Protein AF-A0A914SB77-F1 (afdb_monomer_lite)

Secondary structure (DSSP, 8-state):
--TTHHHHHHHH-GGG-----GGGGTT-EEEEEHHHHHHHHHHH--BTTBPPB-TTS-B-HHHHHHHHHHHHHHHTT-EEEEEE--SPPGGGHHHHHHHHHHHHHHHHHHHHHHHHT-HHHHHHHHHHH----HHHHHHHHHHHHHTT--EEE-SS-HHHHHHHHHHTTSSSB-S--SS----PPP-HHHHHIIIIIIT---HHHHHHHHHHHHHHHHS-PPPPGGGTS-----------TTSHHHHHHHHHHHHHHHHHHHHHHTTSSSS--

Radius of gyration: 29.36 Å; chains: 1; bounding box: 105×59×53 Å

Foldseek 3Di:
DPPCVVVVCCVPPVVVDDDDDLLVCAQFEEEAELQVQQLCQQQPDDDVNHFDAFPVRHGCSSVVSLLQVVLVSLLSNYQYAYEDFDAADPVCPVVVVVLVVVLVVLVVQLVVCVVVVVVVSNSVSVSSNDDDDPVSVVLSVQLCVLLQHHYHYDNHGQQVQQVPCCVVLLGVHGDHHDDNRGRDHHNLVSNLCSCCVVTPDDNVVSVVSVVSSVVSNPPPTPNDPCSVDPPPPPPPPPPPPVPVVPPVVVVVVVVVVVVVVVVVVVVVVPPDD

Sequence (273 aa):
MVKELSKVIANHSSQSVKTSEVKAYSSRKIAIDAPTSLYQFLIEIRQNGMCLQDKYGGTTNHLAGFFYRTIKMIEAGIKPVYVFNGTPPTLKAEESKRRDESYVEDLKQLKRAVQKGDHEAMDKHNRRLVKPTEEQIEESKVLLKLMGVPVIEARGEAIAQCAELVKAGKVFATASDEIDPKWTKPDEEGIVEFLCNKKGFNEARVKTALERLHKGRKTATQSRVDSFFQSDGHKVSTPTATKRKAENAKIVSAKKAKTAASKKATKNRTKRK

Structure (mmCIF, N/CA/C/O backbone):
data_AF-A0A914SB77-F1
#
_entry.id   AF-A0A914SB77-F1
#
loop_
_atom_site.group_PDB
_atom_site.id
_atom_site.type_symbol
_atom_site.label_atom_id
_atom_site.label_alt_id
_atom_site.label_comp_id
_atom_site.label_asym_id
_atom_site.label_entity_id
_atom_site.label_seq_id
_atom_site.pdbx_PDB_ins_code
_atom_site.Cartn_x
_atom_site.Cartn_y
_atom_site.Cartn_z
_atom_site.occupancy
_atom_site.B_iso_or_equiv
_atom_site.auth_seq_id
_atom_site.auth_comp_id
_atom_site.auth_asym_id
_atom_site.auth_atom_id
_atom_site.pdbx_PDB_model_num
ATOM 1 N N . MET A 1 1 ? -1.523 -14.693 -10.411 1.00 55.94 1 MET A N 1
ATOM 2 C CA . MET A 1 1 ? -2.991 -14.559 -10.323 1.00 55.94 1 MET A CA 1
ATOM 3 C C . MET A 1 1 ? -3.595 -15.525 -11.330 1.00 55.94 1 MET A C 1
ATOM 5 O O . MET A 1 1 ? -3.060 -15.613 -12.430 1.00 55.94 1 MET A O 1
ATOM 9 N N . VAL A 1 2 ? -4.620 -16.294 -10.958 1.00 66.44 2 VAL A N 1
ATOM 10 C CA . VAL A 1 2 ? -5.254 -17.264 -11.869 1.00 66.44 2 VAL A CA 1
ATOM 11 C C . VAL A 1 2 ? -6.000 -16.491 -12.954 1.00 66.44 2 VAL A C 1
ATOM 13 O O . VAL A 1 2 ? -6.862 -15.668 -12.643 1.00 66.44 2 VAL A O 1
ATOM 16 N N . LYS A 1 3 ? -5.633 -16.707 -14.220 1.00 67.38 3 LYS A N 1
ATOM 17 C CA . LYS A 1 3 ? -6.255 -16.001 -15.344 1.00 67.38 3 LYS A CA 1
ATOM 18 C C . LYS A 1 3 ? -7.746 -16.340 -15.403 1.00 67.38 3 LYS A C 1
ATOM 20 O O . LYS A 1 3 ? -8.129 -17.491 -15.245 1.00 67.38 3 LYS A O 1
ATOM 25 N N . GLU A 1 4 ? -8.565 -15.311 -15.612 1.00 72.50 4 GLU A N 1
ATOM 26 C CA . GLU A 1 4 ? -10.016 -15.405 -15.845 1.00 72.50 4 GLU A CA 1
ATOM 27 C C . GLU A 1 4 ? -10.877 -15.988 -14.715 1.00 72.50 4 GLU A C 1
ATOM 29 O O . GLU A 1 4 ? -12.085 -16.138 -14.892 1.00 72.50 4 GLU A O 1
ATOM 34 N N . LEU A 1 5 ? -10.314 -16.227 -13.527 1.00 75.31 5 LEU A N 1
ATOM 35 C CA . LEU A 1 5 ? -11.060 -16.784 -12.397 1.00 75.31 5 LEU A CA 1
ATOM 36 C C . LEU A 1 5 ? -12.332 -15.981 -12.075 1.00 75.31 5 LEU A C 1
ATOM 38 O O . LEU A 1 5 ? -13.384 -16.563 -11.831 1.00 75.31 5 LEU A O 1
ATOM 42 N N . SER A 1 6 ? -12.273 -14.649 -12.146 1.00 73.50 6 SER A N 1
ATOM 43 C CA . SER A 1 6 ? -13.441 -13.786 -11.925 1.00 73.50 6 SER A CA 1
ATOM 44 C C . SER A 1 6 ? -14.569 -14.039 -12.928 1.00 73.50 6 SER A C 1
ATOM 46 O O . SER A 1 6 ? -15.729 -14.049 -12.528 1.00 73.50 6 SER A O 1
ATOM 48 N N . LYS A 1 7 ? -14.248 -14.286 -14.208 1.00 75.06 7 LYS A N 1
ATOM 49 C CA . LYS A 1 7 ? -15.250 -14.629 -15.233 1.00 75.06 7 LYS A CA 1
ATOM 50 C C . LYS A 1 7 ? -15.872 -15.990 -14.933 1.00 75.06 7 LYS A C 1
ATOM 52 O O . LYS A 1 7 ? -17.085 -16.143 -15.005 1.00 75.06 7 LYS A O 1
ATOM 57 N N . VAL A 1 8 ? -15.047 -16.965 -14.547 1.00 85.06 8 VAL A N 1
ATOM 58 C CA . VAL A 1 8 ? -15.516 -18.309 -14.185 1.00 85.06 8 VAL A CA 1
ATOM 59 C C . VAL A 1 8 ? -16.466 -18.249 -12.990 1.00 85.06 8 VAL A C 1
ATOM 61 O O . VAL A 1 8 ? -17.554 -18.817 -13.068 1.00 85.06 8 VAL A O 1
ATOM 64 N N . ILE A 1 9 ? -16.101 -17.527 -11.924 1.00 79.12 9 ILE A N 1
ATOM 65 C CA . ILE A 1 9 ? -16.953 -17.343 -10.740 1.00 79.12 9 ILE A CA 1
ATOM 66 C C . ILE A 1 9 ? -18.239 -16.608 -11.115 1.00 79.12 9 ILE A C 1
ATOM 68 O O . ILE A 1 9 ? -19.308 -17.047 -10.714 1.00 79.12 9 ILE A O 1
ATOM 72 N N . ALA A 1 10 ? -18.167 -15.538 -11.908 1.00 78.44 10 ALA A N 1
ATOM 73 C CA . ALA A 1 10 ? -19.361 -14.817 -12.343 1.00 78.44 10 ALA A CA 1
ATOM 74 C C . ALA A 1 10 ? -20.330 -15.716 -13.130 1.00 78.44 10 ALA A C 1
ATOM 76 O O . ALA A 1 10 ? -21.538 -15.627 -12.934 1.00 78.44 10 ALA A O 1
ATOM 77 N N . ASN A 1 11 ? -19.805 -16.610 -13.970 1.00 88.62 11 ASN A N 1
ATOM 78 C CA . ASN A 1 11 ? -20.622 -17.485 -14.809 1.00 88.62 11 ASN A CA 1
ATOM 79 C C . ASN A 1 11 ? -21.197 -18.696 -14.056 1.00 88.62 11 ASN A C 1
ATOM 81 O O . ASN A 1 11 ? -22.293 -19.139 -14.382 1.00 88.62 11 ASN A O 1
ATOM 85 N N . HIS A 1 12 ? -20.475 -19.243 -13.072 1.00 90.50 12 HIS A N 1
ATOM 86 C CA . HIS A 1 12 ? -20.846 -20.513 -12.422 1.00 90.50 12 HIS A CA 1
ATOM 87 C C . HIS A 1 12 ? -21.296 -20.362 -10.966 1.00 90.50 12 HIS A C 1
ATOM 89 O O . HIS A 1 12 ? -21.983 -21.234 -10.440 1.00 90.50 12 HIS A O 1
ATOM 95 N N . SER A 1 13 ? -20.909 -19.268 -10.312 1.00 87.88 13 SER A N 1
ATOM 96 C CA . SER A 1 13 ? -21.120 -19.031 -8.885 1.00 87.88 13 SER A CA 1
ATOM 97 C C . SER A 1 13 ? -21.336 -17.545 -8.582 1.00 87.88 13 SER A C 1
ATOM 99 O O . SER A 1 13 ? -20.711 -16.989 -7.676 1.00 87.88 13 SER A O 1
ATOM 101 N N . SER A 1 14 ? -22.211 -16.879 -9.342 1.00 83.88 14 SER A N 1
ATOM 102 C CA . SER A 1 14 ? -22.485 -15.442 -9.190 1.00 83.88 14 SER A CA 1
ATOM 103 C C . SER A 1 14 ? -22.966 -15.072 -7.783 1.00 83.88 14 SER A C 1
ATOM 105 O O . SER A 1 14 ? -22.639 -13.997 -7.289 1.00 83.88 14 SER A O 1
ATOM 107 N N . GLN A 1 15 ? -23.647 -15.991 -7.089 1.00 90.44 15 GLN A N 1
ATOM 108 C CA . GLN A 1 15 ? -24.071 -15.840 -5.694 1.00 90.44 15 GLN A CA 1
ATOM 109 C C . GLN A 1 15 ? -22.911 -15.655 -4.701 1.00 90.44 15 GLN A C 1
ATOM 111 O O . GLN A 1 15 ? -23.120 -15.150 -3.600 1.00 90.44 15 GLN A O 1
ATOM 116 N N . SER A 1 16 ? -21.693 -16.059 -5.073 1.00 79.88 16 SER A N 1
ATOM 117 C CA . SER A 1 16 ? -20.489 -15.893 -4.253 1.00 79.88 16 SER A CA 1
ATOM 118 C C . SER A 1 16 ? -19.860 -14.502 -4.402 1.00 79.88 16 SER A C 1
ATOM 120 O O . SER A 1 16 ? -18.890 -14.192 -3.711 1.00 79.88 16 SER A O 1
ATOM 122 N N . VAL A 1 17 ? -20.393 -13.657 -5.293 1.00 80.88 17 VAL A N 1
ATOM 123 C CA . VAL A 1 17 ? -19.942 -12.280 -5.514 1.00 80.88 17 VAL A CA 1
ATOM 124 C C . VAL A 1 17 ? -20.971 -11.321 -4.933 1.00 80.88 17 VAL A C 1
ATOM 126 O O . VAL A 1 17 ? -22.137 -11.322 -5.321 1.00 80.88 17 VAL A O 1
ATOM 129 N N . LYS A 1 18 ? -20.533 -10.458 -4.014 1.00 83.25 18 LYS A N 1
ATOM 130 C CA . LYS A 1 18 ? -21.385 -9.431 -3.412 1.00 83.25 18 LYS A CA 1
ATOM 131 C C . LYS A 1 18 ? -20.733 -8.061 -3.518 1.00 83.25 18 LYS A C 1
ATOM 133 O O . LYS A 1 18 ? -19.642 -7.845 -2.995 1.00 83.25 18 LYS A O 1
ATOM 138 N N . THR A 1 19 ? -21.443 -7.114 -4.120 1.00 86.31 19 THR A N 1
ATOM 139 C CA . THR A 1 19 ? -21.053 -5.701 -4.108 1.00 86.31 19 THR A CA 1
ATOM 140 C C . THR A 1 19 ? -21.575 -5.055 -2.834 1.00 86.31 19 THR A C 1
ATOM 142 O O . THR A 1 19 ? -22.746 -5.194 -2.492 1.00 86.31 19 THR A O 1
ATOM 145 N N . SER A 1 20 ? -20.694 -4.379 -2.103 1.00 85.06 20 SER A N 1
ATOM 146 C CA . SER A 1 20 ? -21.039 -3.653 -0.880 1.00 85.06 20 SER A CA 1
ATOM 147 C C . SER A 1 20 ? -20.258 -2.348 -0.826 1.00 85.06 20 SER A C 1
ATOM 149 O O . SER A 1 20 ? -19.145 -2.264 -1.348 1.00 85.06 20 SER A O 1
ATOM 151 N N . GLU A 1 21 ? -20.815 -1.341 -0.164 1.00 87.94 21 GLU A N 1
ATOM 152 C CA . GLU A 1 21 ? -20.084 -0.108 0.110 1.00 87.94 21 GLU A CA 1
ATOM 153 C C . GLU A 1 21 ? -18.918 -0.354 1.072 1.00 87.94 21 GLU A C 1
ATOM 155 O O . GLU A 1 21 ? -18.985 -1.213 1.951 1.00 87.94 21 GLU A O 1
ATOM 160 N N . VAL A 1 22 ? -17.868 0.464 0.973 1.00 83.19 22 VAL A N 1
ATOM 161 C CA . VAL A 1 22 ? -16.683 0.367 1.846 1.00 83.19 22 VAL A CA 1
ATOM 162 C C . VAL A 1 22 ? -17.065 0.470 3.329 1.00 83.19 22 VAL A C 1
ATOM 164 O O . VAL A 1 22 ? -16.522 -0.254 4.161 1.00 83.19 22 VAL A O 1
ATOM 167 N N . LYS A 1 23 ? -18.065 1.300 3.659 1.00 84.38 23 LYS A N 1
ATOM 168 C CA . LYS A 1 23 ? -18.590 1.463 5.025 1.00 84.38 23 LYS A CA 1
ATOM 169 C C . LYS A 1 23 ? -19.147 0.165 5.619 1.00 84.38 23 LYS A C 1
ATOM 171 O O . LYS A 1 23 ? -19.122 0.002 6.836 1.00 84.38 23 LYS A O 1
ATOM 176 N N . ALA A 1 24 ? -19.595 -0.784 4.792 1.00 87.12 24 ALA A N 1
ATOM 177 C CA . ALA A 1 24 ? -20.074 -2.083 5.267 1.00 87.12 24 ALA A CA 1
ATOM 178 C C . ALA A 1 24 ? -18.977 -2.887 5.988 1.00 87.12 24 ALA A C 1
ATOM 180 O O . ALA A 1 24 ? -19.284 -3.760 6.801 1.00 87.12 24 ALA A O 1
ATOM 181 N N . TYR A 1 25 ? -17.709 -2.564 5.730 1.00 87.44 25 TYR A N 1
ATOM 182 C CA . TYR A 1 25 ? -16.546 -3.192 6.346 1.00 87.44 25 TYR A CA 1
ATOM 183 C C . TYR A 1 25 ? -15.970 -2.391 7.522 1.00 87.44 25 TYR A C 1
ATOM 185 O O . TYR A 1 25 ? -14.881 -2.702 8.003 1.00 87.44 25 TYR A O 1
ATOM 193 N N . SER A 1 26 ? -16.696 -1.390 8.027 1.00 87.75 26 SER A N 1
ATOM 194 C CA . SER A 1 26 ? -16.303 -0.681 9.246 1.00 87.75 26 SER A CA 1
ATOM 195 C C . SER A 1 26 ? -16.122 -1.652 10.424 1.00 87.75 26 SER A C 1
ATOM 197 O O . SER A 1 26 ? -16.784 -2.694 10.502 1.00 87.75 26 SER A O 1
ATOM 199 N N . SER A 1 27 ? -15.180 -1.345 11.312 1.00 84.56 27 SER A N 1
ATOM 200 C CA . SER A 1 27 ? -14.689 -2.201 12.403 1.00 84.56 27 SER A CA 1
ATOM 201 C C . SER A 1 27 ? -13.968 -3.484 11.967 1.00 84.56 27 SER A C 1
ATOM 203 O O . SER A 1 27 ? -13.484 -4.215 12.838 1.00 84.56 27 SER A O 1
ATOM 205 N N . ARG A 1 28 ? -13.885 -3.813 10.667 1.00 86.56 28 ARG A N 1
ATOM 206 C CA . ARG A 1 28 ? -13.239 -5.053 10.209 1.00 86.56 28 ARG A CA 1
ATOM 207 C C . ARG A 1 28 ? -11.728 -4.876 10.107 1.00 86.56 28 ARG A C 1
ATOM 209 O O . ARG A 1 28 ? -11.233 -3.901 9.543 1.00 86.56 28 ARG A O 1
ATOM 216 N N . LYS A 1 29 ? -11.001 -5.869 10.621 1.00 88.38 29 LYS A N 1
ATOM 217 C CA . LYS A 1 29 ? -9.592 -6.082 10.285 1.00 88.38 29 LYS A CA 1
ATOM 218 C C . LYS A 1 29 ? -9.546 -6.693 8.894 1.00 88.38 29 LYS A C 1
ATOM 220 O O . LYS A 1 29 ? -10.167 -7.732 8.675 1.00 88.38 29 LYS A O 1
ATOM 225 N N . ILE A 1 30 ? -8.871 -6.025 7.974 1.00 89.81 30 ILE A N 1
ATOM 226 C CA . ILE A 1 30 ? -8.697 -6.492 6.603 1.00 89.81 30 ILE A CA 1
ATOM 227 C C . ILE A 1 3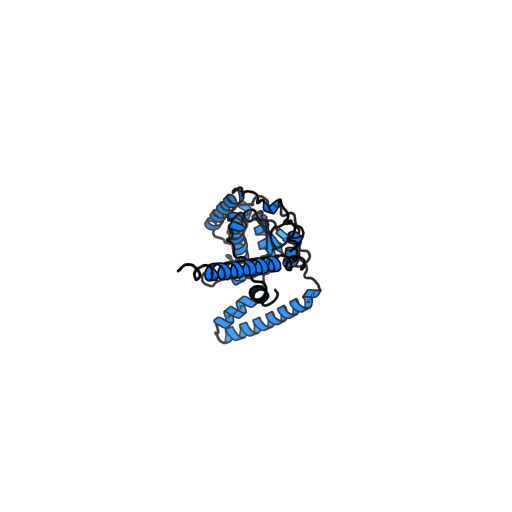0 ? -7.217 -6.474 6.361 1.00 89.81 30 ILE A C 1
ATOM 229 O O . ILE A 1 30 ? -6.580 -5.430 6.471 1.00 89.81 30 ILE A O 1
ATOM 233 N N . ALA A 1 31 ? -6.663 -7.620 6.053 1.00 90.56 31 ALA A N 1
ATOM 234 C CA . ALA A 1 31 ? -5.296 -7.610 5.628 1.00 90.56 31 ALA A CA 1
ATOM 235 C C . ALA A 1 31 ? -5.173 -7.167 4.165 1.00 90.56 31 ALA A C 1
ATOM 237 O O . ALA A 1 31 ? -6.170 -7.183 3.459 1.00 90.56 31 ALA A O 1
ATOM 238 N N . ILE A 1 32 ? -4.009 -6.697 3.719 1.00 92.19 32 ILE A N 1
ATOM 239 C CA . ILE A 1 32 ? -3.743 -6.217 2.358 1.00 92.19 32 ILE A CA 1
ATOM 240 C C . ILE A 1 32 ? -2.426 -6.775 1.793 1.00 92.19 32 ILE A C 1
ATOM 242 O O . ILE A 1 32 ? -1.359 -6.616 2.385 1.00 92.19 32 ILE A O 1
ATOM 246 N N . ASP A 1 33 ? -2.503 -7.373 0.599 1.00 92.50 33 ASP A N 1
ATOM 247 C CA . ASP A 1 33 ? -1.362 -7.846 -0.182 1.00 92.50 33 ASP A CA 1
ATOM 248 C C . ASP A 1 33 ? -0.600 -6.606 -0.661 1.00 92.50 33 ASP A C 1
ATOM 250 O O . ASP A 1 33 ? -1.035 -5.878 -1.569 1.00 92.50 33 ASP A O 1
ATOM 254 N N . ALA A 1 34 ? 0.506 -6.316 0.024 1.00 94.69 34 ALA A N 1
ATOM 255 C CA . ALA A 1 34 ? 1.301 -5.132 -0.233 1.00 94.69 34 ALA A CA 1
ATOM 256 C C . ALA A 1 34 ? 1.996 -5.195 -1.601 1.00 94.69 34 ALA A C 1
ATOM 258 O O . ALA A 1 34 ? 1.912 -4.191 -2.304 1.00 94.69 34 ALA A O 1
ATOM 259 N N . PRO A 1 35 ? 2.597 -6.322 -2.047 1.00 91.38 35 PRO A N 1
ATOM 260 C CA . PRO A 1 35 ? 3.104 -6.456 -3.410 1.00 91.38 35 PRO A CA 1
ATOM 261 C C . PRO A 1 35 ? 2.063 -6.089 -4.464 1.00 91.38 35 PRO A C 1
ATOM 263 O O . PRO A 1 35 ? 2.330 -5.234 -5.306 1.00 91.38 35 PRO A O 1
ATOM 266 N N . THR A 1 36 ? 0.858 -6.663 -4.396 1.00 88.88 36 THR A N 1
ATOM 267 C CA . THR A 1 36 ? -0.207 -6.359 -5.364 1.00 88.88 36 THR A CA 1
ATOM 268 C C . THR A 1 36 ? -0.577 -4.871 -5.339 1.00 88.88 36 THR A C 1
ATOM 270 O O . THR A 1 36 ? -0.684 -4.242 -6.394 1.00 88.88 36 THR A O 1
ATOM 273 N N . SER A 1 37 ? -0.701 -4.280 -4.147 1.00 92.12 37 SER A N 1
ATOM 274 C CA . SER A 1 37 ? -0.972 -2.843 -3.993 1.00 92.12 37 SER A CA 1
ATOM 275 C C . SER A 1 37 ? 0.154 -1.977 -4.560 1.00 92.12 37 SER A C 1
ATOM 277 O O . SER A 1 37 ? -0.112 -0.995 -5.244 1.00 92.12 37 SER A O 1
ATOM 279 N N . LEU A 1 38 ? 1.408 -2.361 -4.330 1.00 93.25 38 LEU A N 1
ATOM 280 C CA . LEU A 1 38 ? 2.598 -1.652 -4.781 1.00 93.25 38 LEU A CA 1
ATOM 281 C C . LEU A 1 38 ? 2.672 -1.603 -6.311 1.00 93.25 38 LEU A C 1
ATOM 283 O O . LEU A 1 38 ? 2.811 -0.516 -6.870 1.00 93.25 38 LEU A O 1
ATOM 287 N N . TYR A 1 39 ? 2.478 -2.735 -6.998 1.00 90.12 39 TYR A N 1
ATOM 288 C CA . TYR A 1 39 ? 2.365 -2.752 -8.464 1.00 90.12 39 TYR A CA 1
ATOM 289 C C . TYR A 1 39 ? 1.238 -1.836 -8.948 1.00 90.12 39 TYR A C 1
ATOM 291 O O . TYR A 1 39 ? 1.440 -1.033 -9.859 1.00 90.12 39 TYR A O 1
ATOM 299 N N . GLN A 1 40 ? 0.067 -1.914 -8.310 1.00 90.69 40 GLN A N 1
ATOM 300 C CA . GLN A 1 40 ? -1.072 -1.074 -8.663 1.00 90.69 40 GLN A CA 1
ATOM 301 C C . GLN A 1 40 ? -0.730 0.418 -8.542 1.00 90.69 40 GLN A C 1
ATOM 303 O O . GLN A 1 40 ? -0.987 1.189 -9.463 1.00 90.69 40 GLN A O 1
ATOM 308 N N . PHE A 1 41 ? -0.097 0.830 -7.444 1.00 94.38 41 PHE A N 1
ATOM 309 C CA . PHE A 1 41 ? 0.314 2.215 -7.229 1.00 94.38 41 PHE A CA 1
ATOM 310 C C . PHE A 1 41 ? 1.315 2.693 -8.274 1.00 94.38 41 PHE A C 1
ATOM 312 O O . PHE A 1 41 ? 1.126 3.754 -8.869 1.00 94.38 41 PHE A O 1
ATOM 319 N N . LEU A 1 42 ? 2.351 1.899 -8.546 1.00 91.62 42 LEU A N 1
ATOM 320 C CA . LEU A 1 42 ? 3.377 2.255 -9.519 1.00 91.62 42 LEU A CA 1
ATOM 321 C C . LEU A 1 42 ? 2.824 2.351 -10.950 1.00 91.62 42 LEU A C 1
ATOM 323 O O . LEU A 1 42 ? 3.354 3.128 -11.743 1.00 91.62 42 LEU A O 1
ATOM 327 N N . ILE A 1 43 ? 1.752 1.629 -11.291 1.00 87.62 43 ILE A N 1
ATOM 328 C CA . ILE A 1 43 ? 1.148 1.617 -12.636 1.00 87.62 43 ILE A CA 1
ATOM 329 C C . ILE A 1 43 ? 0.023 2.651 -12.797 1.00 87.62 43 ILE A C 1
ATOM 331 O O . ILE A 1 43 ? -0.120 3.231 -13.875 1.00 87.62 43 ILE A O 1
ATOM 335 N N . GLU A 1 44 ? -0.803 2.855 -11.771 1.00 87.69 44 GLU A N 1
ATOM 336 C CA . GLU A 1 44 ? -2.049 3.630 -11.878 1.00 87.69 44 GLU A CA 1
ATOM 337 C C . GLU A 1 44 ? -1.918 5.070 -11.382 1.00 87.69 44 GLU A C 1
ATOM 339 O O . GLU A 1 44 ? -2.610 5.948 -11.893 1.00 87.69 44 GLU A O 1
ATOM 344 N N . ILE A 1 45 ? -1.043 5.343 -10.409 1.00 89.50 45 ILE A N 1
ATOM 345 C CA . ILE A 1 45 ? -0.902 6.699 -9.869 1.00 89.50 45 ILE A CA 1
ATOM 346 C C . ILE A 1 45 ? -0.085 7.532 -10.850 1.00 89.50 45 ILE A C 1
ATOM 348 O O . ILE A 1 45 ? 1.105 7.297 -11.059 1.00 89.50 45 ILE A O 1
ATOM 352 N N . ARG A 1 46 ? -0.742 8.500 -11.482 1.00 86.19 46 ARG A N 1
ATOM 353 C CA . ARG A 1 46 ? -0.133 9.457 -12.403 1.00 86.19 46 ARG A CA 1
ATOM 354 C C . ARG A 1 46 ? -0.685 10.849 -12.123 1.00 86.19 46 ARG A C 1
ATOM 356 O O . ARG A 1 46 ? -1.857 10.989 -11.780 1.00 86.19 46 ARG A O 1
ATOM 363 N N . GLN A 1 47 ? 0.137 11.870 -12.312 1.00 81.94 47 GLN A N 1
ATOM 364 C CA . GLN A 1 47 ? -0.280 13.267 -12.332 1.00 81.94 47 GLN A CA 1
ATOM 365 C C . GLN A 1 47 ? 0.076 13.837 -13.701 1.00 81.94 47 GLN A C 1
ATOM 367 O O . GLN A 1 47 ? 1.232 13.787 -14.107 1.00 81.94 47 GLN A O 1
ATOM 372 N N . ASN A 1 48 ? -0.927 14.323 -14.437 1.00 82.62 48 ASN A N 1
ATOM 373 C CA . ASN A 1 48 ? -0.771 14.790 -15.822 1.00 82.62 48 ASN A CA 1
ATOM 374 C C . ASN A 1 48 ? -0.090 13.747 -16.734 1.00 82.62 48 ASN A C 1
ATOM 376 O O . ASN A 1 48 ? 0.765 14.079 -17.545 1.00 82.62 48 ASN A O 1
ATOM 380 N N . GLY A 1 49 ? -0.426 12.465 -16.551 1.00 79.81 49 GLY A N 1
ATOM 381 C CA . GLY A 1 49 ? 0.168 11.349 -17.300 1.00 79.81 49 GLY A CA 1
ATOM 382 C C . GLY A 1 49 ? 1.554 10.903 -16.816 1.00 79.81 49 GLY A C 1
ATOM 383 O O . GLY A 1 49 ? 1.986 9.805 -17.153 1.00 79.81 49 GLY A O 1
ATOM 384 N N . MET A 1 50 ? 2.221 11.679 -15.960 1.00 82.88 50 MET A N 1
ATOM 385 C CA . MET A 1 50 ? 3.556 11.374 -15.439 1.00 82.88 50 MET A CA 1
ATOM 386 C C . MET A 1 50 ? 3.513 10.679 -14.075 1.00 82.88 50 MET A C 1
ATOM 388 O O . MET A 1 50 ? 2.563 10.835 -13.307 1.00 82.88 50 MET A O 1
ATOM 392 N N . CYS A 1 51 ? 4.549 9.903 -13.753 1.00 87.00 51 CYS A N 1
ATOM 393 C CA . CYS A 1 51 ? 4.746 9.389 -12.397 1.00 87.00 51 CYS A CA 1
ATOM 394 C C . CYS A 1 51 ? 5.019 10.537 -11.417 1.00 87.00 51 CYS A C 1
ATOM 396 O O . CYS A 1 51 ? 5.649 11.529 -11.777 1.00 87.00 51 CYS A O 1
ATOM 398 N N . LEU A 1 52 ? 4.587 10.371 -10.168 1.00 90.25 52 LEU A N 1
ATOM 399 C CA . LEU A 1 52 ? 5.022 11.229 -9.074 1.00 90.25 52 LEU A CA 1
ATOM 400 C C . LEU A 1 52 ? 6.493 10.950 -8.789 1.00 90.25 52 LEU A C 1
ATOM 402 O O . LEU A 1 52 ? 6.909 9.787 -8.746 1.00 90.25 52 LEU A O 1
ATOM 406 N N . GLN A 1 53 ? 7.261 12.014 -8.594 1.00 91.75 53 GLN A N 1
ATOM 407 C CA . GLN A 1 53 ? 8.692 11.946 -8.344 1.00 91.75 53 GLN A CA 1
ATOM 408 C C . GLN A 1 53 ? 9.078 12.864 -7.185 1.00 91.75 53 GLN A C 1
ATOM 410 O O . GLN A 1 53 ? 8.392 13.851 -6.915 1.00 91.75 53 GLN A O 1
ATOM 415 N N . ASP A 1 54 ? 10.157 12.518 -6.493 1.00 91.25 54 ASP A N 1
ATOM 416 C CA . ASP A 1 54 ? 10.832 13.420 -5.567 1.00 91.25 54 ASP A CA 1
ATOM 417 C C . ASP A 1 54 ? 11.745 14.409 -6.317 1.00 91.25 54 ASP A C 1
ATOM 419 O O . ASP A 1 54 ? 11.877 14.383 -7.543 1.00 91.25 54 ASP A O 1
ATOM 423 N N . LYS A 1 55 ? 12.405 15.295 -5.564 1.00 87.75 55 LYS A N 1
ATOM 424 C CA . LYS A 1 55 ? 13.327 16.306 -6.107 1.00 87.75 55 LYS A CA 1
ATOM 425 C C . LYS A 1 55 ? 14.570 15.726 -6.800 1.00 87.75 55 LYS A C 1
ATOM 427 O O . LYS A 1 55 ? 15.274 16.469 -7.474 1.00 87.75 55 LYS A O 1
ATOM 432 N N . TYR A 1 56 ? 14.844 14.435 -6.628 1.00 87.19 56 TYR A N 1
ATOM 433 C CA . TYR A 1 56 ? 15.961 13.723 -7.246 1.00 87.19 56 TYR A CA 1
ATOM 434 C C . TYR A 1 56 ? 15.512 12.865 -8.443 1.00 87.19 56 TYR A C 1
ATOM 436 O O . TYR A 1 56 ? 16.328 12.157 -9.029 1.00 87.19 56 TYR A O 1
ATOM 444 N N . GLY A 1 57 ? 14.228 12.918 -8.821 1.00 84.81 57 GLY A N 1
ATOM 445 C CA . GLY A 1 57 ? 13.653 12.125 -9.911 1.00 84.81 57 GLY A CA 1
ATOM 446 C C . GLY A 1 57 ? 13.251 10.700 -9.511 1.00 84.81 57 GLY A C 1
ATOM 447 O O . GLY A 1 57 ? 12.780 9.935 -10.357 1.00 84.81 57 GLY A O 1
ATOM 448 N N . GLY A 1 58 ? 13.389 10.328 -8.234 1.00 88.88 58 GLY A N 1
ATOM 449 C CA . GLY A 1 58 ? 12.963 9.033 -7.710 1.00 88.88 58 GLY A CA 1
ATOM 450 C C . GLY A 1 58 ? 11.439 8.925 -7.683 1.00 88.88 58 GLY A C 1
ATOM 451 O O . GLY A 1 58 ? 10.758 9.835 -7.221 1.00 88.88 58 GLY A O 1
ATOM 452 N N . THR A 1 59 ? 10.868 7.824 -8.182 1.00 92.25 59 THR A N 1
ATOM 453 C CA . THR A 1 59 ? 9.401 7.650 -8.217 1.00 92.25 59 THR A CA 1
ATOM 454 C C . THR A 1 59 ? 8.829 7.484 -6.809 1.00 92.25 59 THR A C 1
ATOM 456 O O . THR A 1 59 ? 9.270 6.599 -6.085 1.00 92.25 59 THR A O 1
ATOM 459 N N . THR A 1 60 ? 7.790 8.250 -6.461 1.00 95.56 60 THR A N 1
ATOM 460 C CA . THR A 1 60 ? 7.141 8.257 -5.130 1.00 95.56 60 THR A CA 1
ATOM 461 C C . THR A 1 60 ? 5.689 7.759 -5.135 1.00 95.56 60 THR A C 1
ATOM 463 O O . THR A 1 60 ? 4.974 7.859 -4.133 1.00 95.56 60 THR A O 1
ATOM 466 N N . ASN A 1 61 ? 5.233 7.188 -6.256 1.00 95.69 61 ASN A N 1
ATOM 467 C CA . ASN A 1 61 ? 3.877 6.652 -6.424 1.00 95.69 61 ASN A CA 1
ATOM 468 C C . ASN A 1 61 ? 3.475 5.668 -5.316 1.00 95.69 61 ASN A C 1
ATOM 470 O O . ASN A 1 61 ? 2.342 5.709 -4.840 1.00 95.69 61 ASN A O 1
ATOM 474 N N . HIS A 1 62 ? 4.390 4.785 -4.908 1.00 96.50 62 HIS A N 1
ATOM 475 C CA . HIS A 1 62 ? 4.158 3.803 -3.849 1.00 96.50 62 HIS A CA 1
ATOM 476 C C . HIS A 1 62 ? 3.822 4.474 -2.521 1.00 96.50 62 HIS A C 1
ATOM 478 O O . HIS A 1 62 ? 2.825 4.113 -1.900 1.00 96.50 62 HIS A O 1
ATOM 484 N N . LEU A 1 63 ? 4.583 5.499 -2.132 1.00 97.62 63 LEU A N 1
ATOM 485 C CA . LEU A 1 63 ? 4.360 6.252 -0.897 1.00 97.62 63 LEU A CA 1
ATOM 486 C C . LEU A 1 63 ? 3.025 6.983 -0.921 1.00 97.62 63 LEU A C 1
ATOM 488 O O . LEU A 1 63 ? 2.247 6.867 0.022 1.00 97.62 63 LEU A O 1
ATOM 492 N N . ALA A 1 64 ? 2.717 7.675 -2.021 1.00 96.88 64 ALA A N 1
ATOM 493 C CA . ALA A 1 64 ? 1.430 8.345 -2.179 1.00 96.88 64 ALA A CA 1
ATOM 494 C C . ALA A 1 64 ? 0.269 7.340 -2.099 1.00 96.88 64 ALA A C 1
ATOM 496 O O . ALA A 1 64 ? -0.722 7.569 -1.401 1.00 96.88 64 ALA A O 1
ATOM 497 N N . GLY A 1 65 ? 0.414 6.202 -2.778 1.00 96.25 65 GLY A N 1
ATOM 498 C CA . GLY A 1 65 ? -0.560 5.123 -2.777 1.00 96.25 65 GLY A CA 1
ATOM 499 C C . GLY A 1 65 ? -0.820 4.567 -1.385 1.00 96.25 65 GLY A C 1
ATOM 500 O O . GLY A 1 65 ? -1.965 4.592 -0.926 1.00 96.25 65 GLY A O 1
ATOM 501 N N . PHE A 1 66 ? 0.228 4.119 -0.690 1.00 97.81 66 PHE A N 1
ATOM 502 C CA . PHE A 1 66 ? 0.108 3.590 0.666 1.00 97.81 66 PHE A CA 1
ATOM 503 C C . PHE A 1 66 ? -0.427 4.644 1.630 1.00 97.81 66 PHE A C 1
ATOM 505 O O . PHE A 1 66 ? -1.377 4.351 2.350 1.00 97.81 66 PHE A O 1
ATOM 512 N N . PHE A 1 67 ? 0.092 5.871 1.612 1.00 98.06 67 PHE A N 1
ATOM 513 C CA . PHE A 1 67 ? -0.336 6.927 2.527 1.00 98.06 67 PHE A CA 1
ATOM 514 C C . PHE A 1 67 ? -1.834 7.233 2.384 1.00 98.06 67 PHE A C 1
ATOM 516 O O . PHE A 1 67 ? -2.623 7.024 3.310 1.00 98.06 67 PHE A O 1
ATOM 523 N N . TYR A 1 68 ? -2.269 7.656 1.193 1.00 97.00 68 TYR A N 1
ATOM 524 C CA . TYR A 1 68 ? -3.640 8.125 0.998 1.00 97.00 68 TYR A CA 1
ATOM 525 C C . TYR A 1 68 ? -4.668 6.988 0.973 1.00 97.00 68 TYR A C 1
ATOM 527 O O . TYR A 1 68 ? -5.775 7.163 1.494 1.00 97.00 68 TYR A O 1
ATOM 535 N N . ARG A 1 69 ? -4.335 5.810 0.414 1.00 95.62 69 ARG A N 1
ATOM 536 C CA . ARG A 1 69 ? -5.254 4.656 0.438 1.00 95.62 69 ARG A CA 1
ATOM 537 C C . ARG A 1 69 ? -5.474 4.174 1.869 1.00 95.62 69 ARG A C 1
ATOM 539 O O . ARG A 1 69 ? -6.611 3.890 2.238 1.00 95.62 69 ARG A O 1
ATOM 546 N N . THR A 1 70 ? -4.416 4.121 2.676 1.00 96.50 70 THR A N 1
ATOM 547 C CA . THR A 1 70 ? -4.500 3.673 4.073 1.00 96.50 70 THR A CA 1
ATOM 548 C C . THR A 1 70 ? -5.337 4.616 4.920 1.00 96.50 70 THR A C 1
ATOM 550 O O . THR A 1 70 ? -6.229 4.151 5.625 1.00 96.50 70 THR A O 1
ATOM 553 N N . ILE A 1 71 ? -5.146 5.929 4.775 1.00 95.44 71 ILE A N 1
ATOM 554 C CA . ILE A 1 71 ? -5.976 6.930 5.461 1.00 95.44 71 ILE A CA 1
ATOM 555 C C . ILE A 1 71 ? -7.449 6.756 5.089 1.00 95.44 71 ILE A C 1
ATOM 557 O O . ILE A 1 71 ? -8.291 6.676 5.978 1.00 95.44 71 ILE A O 1
ATOM 561 N N . LYS A 1 72 ? -7.764 6.585 3.798 1.00 94.06 72 LYS A N 1
ATOM 562 C CA . LYS A 1 72 ? -9.146 6.377 3.338 1.00 94.06 72 LYS A CA 1
ATOM 563 C C . LYS A 1 72 ? -9.793 5.121 3.939 1.00 94.06 72 LYS A C 1
ATOM 565 O O . LYS A 1 72 ? -10.985 5.130 4.240 1.00 94.06 72 LYS A O 1
ATOM 570 N N . MET A 1 73 ? -9.033 4.038 4.112 1.00 92.56 73 MET A N 1
ATOM 571 C CA . MET A 1 73 ? -9.525 2.823 4.774 1.00 92.56 73 MET A CA 1
ATOM 572 C C . MET A 1 73 ? -9.789 3.066 6.261 1.00 92.56 73 MET A C 1
ATOM 574 O O . MET A 1 73 ? -10.857 2.707 6.756 1.00 92.56 73 MET A O 1
ATOM 578 N N . ILE A 1 74 ? -8.862 3.731 6.950 1.00 92.50 74 ILE A N 1
ATOM 579 C CA . ILE A 1 74 ? -8.994 4.058 8.375 1.00 92.50 74 ILE A CA 1
ATOM 580 C C . ILE A 1 74 ? -10.179 5.003 8.617 1.00 92.50 74 ILE A C 1
ATOM 582 O O . ILE A 1 74 ? -10.945 4.788 9.550 1.00 92.50 74 ILE A O 1
ATOM 586 N N . GLU A 1 75 ? -10.404 5.991 7.750 1.00 91.38 75 GLU A N 1
ATOM 587 C CA . GLU A 1 75 ? -11.586 6.867 7.797 1.00 91.38 75 GLU A CA 1
ATOM 588 C C . GLU A 1 75 ? -12.904 6.109 7.606 1.00 91.38 75 GLU A C 1
ATOM 590 O O . GLU A 1 75 ? -13.924 6.484 8.180 1.00 91.38 75 GLU A O 1
ATOM 595 N N . ALA A 1 76 ? -12.899 5.022 6.829 1.00 90.31 76 ALA A N 1
ATOM 596 C CA . ALA A 1 76 ? -14.053 4.134 6.703 1.00 90.31 76 ALA A CA 1
ATOM 597 C C . ALA A 1 76 ? -14.230 3.196 7.918 1.00 90.31 76 ALA A C 1
ATOM 599 O O . ALA A 1 76 ? -15.176 2.404 7.964 1.00 90.31 76 ALA A O 1
ATOM 600 N N . GLY A 1 77 ? -13.332 3.267 8.905 1.00 88.94 77 GLY A N 1
ATOM 601 C CA . GLY A 1 77 ? -13.296 2.392 10.074 1.00 88.94 77 GLY A CA 1
ATOM 602 C C . GLY A 1 77 ? -12.720 1.003 9.789 1.00 88.94 77 GLY A C 1
ATOM 603 O O . GLY A 1 77 ? -12.859 0.105 10.619 1.00 88.94 77 GLY A O 1
ATOM 604 N N . ILE A 1 78 ? -12.093 0.801 8.626 1.00 91.00 78 ILE A N 1
ATOM 605 C CA . ILE A 1 78 ? -11.366 -0.429 8.305 1.00 91.00 78 ILE A CA 1
ATOM 606 C C . ILE A 1 78 ? -10.017 -0.390 9.019 1.00 91.00 78 ILE A C 1
ATOM 608 O O . ILE A 1 78 ? -9.353 0.644 9.079 1.00 91.00 78 ILE A O 1
ATOM 612 N N . LYS A 1 79 ? -9.588 -1.542 9.532 1.00 91.12 79 LYS A N 1
ATOM 613 C CA . LYS A 1 79 ? -8.278 -1.732 10.155 1.00 91.12 79 LYS A CA 1
ATOM 614 C C . LYS A 1 79 ? -7.375 -2.510 9.179 1.00 91.12 79 LYS A C 1
ATOM 616 O O . LYS A 1 79 ? -7.351 -3.739 9.270 1.00 91.12 79 LYS A O 1
ATOM 621 N N . PRO A 1 80 ? -6.686 -1.833 8.232 1.00 93.56 80 PRO A N 1
ATOM 622 C CA . PRO A 1 80 ? -5.765 -2.469 7.291 1.00 93.56 80 PRO A CA 1
ATOM 623 C C . PRO A 1 80 ? -4.525 -3.093 7.956 1.00 93.56 80 PRO A C 1
ATOM 625 O O . PRO A 1 80 ? -3.938 -2.522 8.869 1.00 93.56 80 PRO A O 1
ATOM 628 N N . VAL A 1 81 ? -4.081 -4.243 7.461 1.00 92.69 81 VAL A N 1
ATOM 629 C CA . VAL A 1 81 ? -2.832 -4.901 7.880 1.00 92.69 81 VAL A CA 1
ATOM 630 C C . VAL A 1 81 ? -2.054 -5.247 6.628 1.00 92.69 81 VAL A C 1
ATOM 632 O O . VAL A 1 81 ? -2.528 -6.049 5.841 1.00 92.69 81 VAL A O 1
ATOM 635 N N . TYR A 1 82 ? -0.900 -4.638 6.391 1.00 95.31 82 TYR A N 1
ATOM 636 C CA . TYR A 1 82 ? -0.178 -4.869 5.139 1.00 95.31 82 TYR A CA 1
ATOM 637 C C . TYR A 1 82 ? 0.792 -6.025 5.258 1.00 95.31 82 TYR A C 1
ATOM 639 O O . TYR A 1 82 ? 1.519 -6.115 6.245 1.00 95.31 82 TYR A O 1
ATOM 647 N N . VAL A 1 83 ? 0.861 -6.862 4.223 1.00 93.56 83 VAL A N 1
ATOM 648 C CA . VAL A 1 83 ? 1.809 -7.977 4.197 1.00 93.56 83 VAL A CA 1
ATOM 649 C C . VAL A 1 83 ? 2.655 -7.973 2.958 1.00 93.56 83 VAL A C 1
ATOM 651 O O . VAL A 1 83 ? 2.162 -7.923 1.831 1.00 93.56 83 VAL A O 1
ATOM 654 N N . PHE A 1 84 ? 3.948 -8.070 3.205 1.00 94.88 84 PHE A N 1
ATOM 655 C CA . PHE A 1 84 ? 4.984 -8.147 2.204 1.00 94.88 84 PHE A CA 1
ATOM 656 C C . PHE A 1 84 ? 5.405 -9.602 2.000 1.00 94.88 84 PHE A C 1
ATOM 658 O O . PHE A 1 84 ? 5.254 -10.445 2.885 1.00 94.88 84 PHE A O 1
ATOM 665 N N . ASN A 1 85 ? 5.903 -9.901 0.801 1.00 92.31 85 ASN A N 1
ATOM 666 C CA . ASN A 1 85 ? 6.495 -11.205 0.519 1.00 92.31 85 ASN A CA 1
ATOM 667 C C . ASN A 1 85 ? 7.760 -11.403 1.363 1.00 92.31 85 ASN A C 1
ATOM 669 O O . ASN A 1 85 ? 8.497 -10.445 1.591 1.00 92.31 85 ASN A O 1
ATOM 673 N N . GLY A 1 86 ? 8.029 -12.651 1.731 1.00 88.50 86 GLY A N 1
ATOM 674 C CA . GLY A 1 86 ? 9.368 -13.113 2.079 1.00 88.50 86 GLY A CA 1
ATOM 675 C C . GLY A 1 86 ? 9.949 -13.939 0.941 1.00 88.50 86 GLY A C 1
ATOM 676 O O . GLY A 1 86 ? 9.772 -13.612 -0.236 1.00 88.50 86 GLY A O 1
ATOM 677 N N . THR A 1 87 ? 10.630 -15.027 1.285 1.00 85.00 87 THR A N 1
ATOM 678 C CA . THR A 1 87 ? 11.339 -15.860 0.312 1.00 85.00 87 THR A CA 1
ATOM 679 C C . THR A 1 87 ? 10.359 -16.595 -0.607 1.00 85.00 87 THR A C 1
ATOM 681 O O . THR A 1 87 ? 9.533 -17.373 -0.127 1.00 85.00 87 THR A O 1
ATOM 684 N N . PRO A 1 88 ? 10.431 -16.411 -1.937 1.00 80.56 88 PRO A N 1
ATOM 685 C CA . PRO A 1 88 ? 9.569 -17.139 -2.861 1.00 80.56 88 PRO A CA 1
ATOM 686 C C . PRO A 1 88 ? 9.730 -18.665 -2.711 1.00 80.56 88 PRO A C 1
ATOM 688 O O . PRO A 1 88 ? 10.856 -19.144 -2.562 1.00 80.56 88 PRO A O 1
ATOM 691 N N . PRO A 1 89 ? 8.642 -19.456 -2.781 1.00 82.62 89 PRO A N 1
ATOM 692 C CA . PRO A 1 89 ? 8.738 -20.911 -2.716 1.00 82.62 89 PRO A CA 1
ATOM 693 C C . PRO A 1 89 ? 9.450 -21.476 -3.954 1.00 82.62 89 PRO A C 1
ATOM 695 O O . PRO A 1 89 ? 9.305 -20.952 -5.059 1.00 82.62 89 PRO A O 1
ATOM 698 N N . THR A 1 90 ? 10.156 -22.598 -3.800 1.00 84.81 90 THR A N 1
ATOM 699 C CA . THR A 1 90 ? 10.902 -23.258 -4.893 1.00 84.81 90 THR A CA 1
ATOM 700 C C . THR A 1 90 ? 10.017 -23.613 -6.090 1.00 84.81 90 THR A C 1
ATOM 702 O O . THR A 1 90 ? 10.419 -23.420 -7.234 1.00 84.81 90 THR A O 1
ATOM 705 N N . LEU A 1 91 ? 8.771 -24.027 -5.839 1.00 83.31 91 LEU A N 1
ATOM 706 C CA . LEU A 1 91 ? 7.763 -24.336 -6.864 1.00 83.31 91 LEU A CA 1
ATOM 707 C C . LEU A 1 91 ? 7.422 -23.143 -7.780 1.00 83.31 91 LEU A C 1
ATOM 709 O O . LEU A 1 91 ? 6.827 -23.334 -8.838 1.00 83.31 91 LEU A O 1
ATOM 713 N N . LYS A 1 92 ? 7.792 -21.910 -7.403 1.00 80.56 92 LYS A N 1
ATOM 714 C CA . LYS A 1 92 ? 7.612 -20.706 -8.228 1.00 80.56 92 LYS A CA 1
ATOM 715 C C . LYS A 1 92 ? 8.791 -20.370 -9.135 1.00 80.56 92 LYS A C 1
ATOM 717 O O . LYS A 1 92 ? 8.678 -19.415 -9.904 1.00 80.56 92 LYS A O 1
ATOM 722 N N . ALA A 1 93 ? 9.889 -21.121 -9.077 1.00 84.06 93 ALA A N 1
ATOM 723 C CA . ALA A 1 93 ? 11.085 -20.826 -9.862 1.00 84.06 93 ALA A CA 1
ATOM 724 C C . ALA A 1 93 ? 10.787 -20.756 -11.371 1.00 84.06 93 ALA A C 1
ATOM 726 O O . ALA A 1 93 ? 11.204 -19.810 -12.039 1.00 84.06 93 ALA A O 1
ATOM 727 N N . GLU A 1 94 ? 9.991 -21.693 -11.898 1.00 85.94 94 GLU A N 1
ATOM 728 C CA . GLU A 1 94 ? 9.620 -21.710 -13.319 1.00 85.94 94 GLU A CA 1
ATOM 729 C C . GLU A 1 94 ? 8.784 -20.494 -13.733 1.00 85.94 94 GLU A C 1
ATOM 731 O O . GLU A 1 94 ? 9.043 -19.877 -14.764 1.00 85.94 94 GLU A O 1
ATOM 736 N N . GLU A 1 95 ? 7.790 -20.119 -12.926 1.00 83.38 95 GLU A N 1
ATOM 737 C CA . GLU A 1 95 ? 6.948 -18.948 -13.193 1.00 83.38 95 GLU A CA 1
ATOM 738 C C . GLU A 1 95 ? 7.756 -17.647 -13.092 1.00 83.38 95 GLU A C 1
ATOM 740 O O . GLU A 1 95 ? 7.529 -16.728 -13.878 1.00 83.38 95 GLU A O 1
ATOM 745 N N . SER A 1 96 ? 8.720 -17.566 -12.167 1.00 81.06 96 SER A N 1
ATOM 746 C CA . SER A 1 96 ? 9.645 -16.428 -12.096 1.00 81.06 96 SER A CA 1
ATOM 747 C C . SER A 1 96 ? 10.471 -16.323 -13.371 1.00 81.06 96 SER A C 1
ATOM 749 O O . SER A 1 96 ? 10.492 -15.266 -13.993 1.00 81.06 96 SER A O 1
ATOM 751 N N . LYS A 1 97 ? 11.052 -17.441 -13.824 1.00 86.62 97 LYS A N 1
ATOM 752 C CA . LYS A 1 97 ? 11.836 -17.484 -15.061 1.00 86.62 97 LYS A CA 1
ATOM 753 C C . LYS A 1 97 ? 11.010 -17.052 -16.276 1.00 86.62 97 LYS A C 1
ATOM 755 O O . LYS A 1 97 ? 11.462 -16.216 -17.051 1.00 86.62 97 LYS A O 1
ATOM 760 N N . ARG A 1 98 ? 9.768 -17.536 -16.404 1.00 88.25 98 ARG A N 1
ATOM 761 C CA . ARG A 1 98 ? 8.844 -17.110 -17.477 1.00 88.25 98 ARG A CA 1
ATOM 762 C C . ARG A 1 98 ? 8.565 -15.607 -17.447 1.00 88.25 98 ARG A C 1
ATOM 764 O O . ARG A 1 98 ? 8.411 -14.986 -18.497 1.00 88.25 98 ARG A O 1
ATOM 771 N N . ARG A 1 99 ? 8.479 -15.005 -16.257 1.00 83.81 99 ARG A N 1
ATOM 772 C CA . ARG A 1 99 ? 8.302 -13.551 -16.114 1.00 83.81 99 ARG A CA 1
ATOM 773 C C . ARG A 1 99 ? 9.556 -12.779 -16.477 1.00 83.81 99 ARG A C 1
ATOM 775 O O . ARG A 1 99 ? 9.428 -11.738 -17.110 1.00 83.81 99 ARG A O 1
ATOM 782 N N . ASP A 1 100 ? 10.730 -13.287 -16.124 1.00 86.44 100 ASP A N 1
ATOM 783 C CA . ASP A 1 100 ? 12.002 -12.673 -16.504 1.00 86.44 100 ASP A CA 1
ATOM 784 C C . ASP A 1 100 ? 12.195 -12.726 -18.032 1.00 86.44 100 ASP A C 1
ATOM 786 O O . ASP A 1 100 ? 12.563 -11.728 -18.650 1.00 86.44 100 ASP A O 1
ATOM 790 N N . GLU A 1 101 ? 11.834 -13.841 -18.673 1.00 91.25 101 GLU A N 1
ATOM 791 C CA . GLU A 1 101 ? 11.806 -13.970 -20.137 1.00 91.25 101 GLU A CA 1
ATOM 792 C C . GLU A 1 101 ? 10.810 -12.988 -20.779 1.00 91.25 101 GLU A C 1
ATOM 794 O O . GLU A 1 101 ? 11.159 -12.275 -21.724 1.00 91.25 101 GLU A O 1
ATOM 799 N N . SER A 1 102 ? 9.589 -12.888 -20.236 1.00 87.88 102 SER A N 1
ATOM 800 C CA . SER A 1 102 ? 8.586 -11.916 -20.698 1.00 87.88 102 SER A CA 1
ATOM 801 C C . SER A 1 102 ? 9.062 -10.474 -20.535 1.00 87.88 102 SER A C 1
ATOM 803 O O . SER A 1 102 ? 8.795 -9.649 -21.402 1.00 87.88 102 SER A O 1
ATOM 805 N N . TYR A 1 103 ? 9.776 -10.164 -19.451 1.00 88.62 103 TYR A N 1
ATOM 806 C CA . TYR A 1 103 ? 10.341 -8.840 -19.198 1.00 88.62 103 TYR A CA 1
ATOM 807 C C . TYR A 1 103 ? 11.393 -8.476 -20.251 1.00 88.62 103 TYR A C 1
ATOM 809 O O . TYR A 1 103 ? 11.361 -7.383 -20.816 1.00 88.62 103 TYR A O 1
ATOM 817 N N . VAL A 1 104 ? 12.290 -9.410 -20.579 1.00 90.75 104 VAL A N 1
ATOM 818 C CA . VAL A 1 104 ? 13.285 -9.222 -21.646 1.00 90.75 104 VAL A CA 1
ATOM 819 C C . VAL A 1 104 ? 12.610 -8.997 -23.001 1.00 90.75 104 VAL A C 1
ATOM 821 O O . VAL A 1 104 ? 13.067 -8.160 -23.783 1.00 90.75 104 VAL A O 1
ATOM 824 N N . GLU A 1 105 ? 11.522 -9.709 -23.290 1.00 92.12 105 GLU A N 1
ATOM 825 C CA . GLU A 1 105 ? 10.774 -9.507 -24.530 1.00 92.12 105 GLU A CA 1
ATOM 826 C C . GLU A 1 105 ? 10.040 -8.158 -24.549 1.00 92.12 105 GLU A C 1
ATOM 828 O O . GLU A 1 105 ? 10.178 -7.411 -25.518 1.00 92.12 105 GLU A O 1
ATOM 833 N N . ASP A 1 106 ? 9.342 -7.781 -23.473 1.00 90.31 106 ASP A N 1
ATOM 834 C CA . ASP A 1 106 ? 8.687 -6.470 -23.362 1.00 90.31 106 ASP A CA 1
ATOM 835 C C . ASP A 1 106 ? 9.709 -5.317 -23.486 1.00 90.31 106 ASP A C 1
ATOM 837 O O . ASP A 1 106 ? 9.400 -4.300 -24.107 1.00 90.31 106 ASP A O 1
ATOM 841 N N . LEU A 1 107 ? 10.956 -5.483 -23.014 1.00 90.50 107 LEU A N 1
ATOM 842 C CA . LEU A 1 107 ? 12.041 -4.513 -23.236 1.00 90.50 107 LEU A CA 1
ATOM 843 C C . LEU A 1 107 ? 12.414 -4.374 -24.718 1.00 90.50 107 LEU A C 1
ATOM 845 O O . LEU A 1 107 ? 12.651 -3.262 -25.199 1.00 90.50 107 LEU A O 1
ATOM 849 N N . LYS A 1 108 ? 12.493 -5.485 -25.459 1.00 93.62 108 LYS A N 1
ATOM 850 C CA . LYS A 1 108 ? 12.770 -5.451 -26.905 1.00 93.62 108 LYS A CA 1
ATOM 851 C C . LYS A 1 108 ? 11.629 -4.780 -27.662 1.00 93.62 108 LYS A C 1
ATOM 853 O O . LYS A 1 108 ? 11.885 -3.973 -28.555 1.00 93.62 108 LYS A O 1
ATOM 858 N N . GLN A 1 109 ? 10.387 -5.093 -27.300 1.00 92.31 109 GLN A N 1
ATOM 859 C CA . GLN A 1 109 ? 9.204 -4.502 -27.921 1.00 92.31 109 GLN A CA 1
ATOM 860 C C . GLN A 1 109 ? 9.099 -3.005 -27.615 1.00 92.31 109 GLN A C 1
ATOM 862 O O . GLN A 1 109 ? 8.844 -2.225 -28.529 1.00 92.31 109 GLN A O 1
ATOM 867 N N . LEU A 1 110 ? 9.419 -2.579 -26.387 1.00 91.62 110 LEU A N 1
ATOM 868 C CA . LEU A 1 110 ? 9.503 -1.161 -26.036 1.00 91.62 110 LEU A CA 1
ATOM 869 C C . LEU A 1 110 ? 10.532 -0.427 -26.905 1.00 91.62 110 LEU A C 1
ATOM 871 O O . LEU A 1 110 ? 10.215 0.611 -27.477 1.00 91.62 110 LEU A O 1
ATOM 875 N N . LYS A 1 111 ? 11.743 -0.979 -27.068 1.00 92.50 111 LYS A N 1
ATOM 876 C CA . LYS A 1 111 ? 12.778 -0.377 -27.930 1.00 92.50 111 LYS A CA 1
ATOM 877 C C . LYS A 1 111 ? 12.298 -0.202 -29.373 1.00 92.50 111 LYS A C 1
ATOM 879 O O . LYS A 1 111 ? 12.544 0.838 -29.977 1.00 92.50 111 LYS A O 1
ATOM 884 N N . ARG A 1 112 ? 11.585 -1.193 -29.917 1.00 93.19 112 ARG A N 1
ATOM 885 C CA . ARG A 1 112 ? 10.991 -1.114 -31.263 1.00 93.19 112 ARG A CA 1
ATOM 886 C C . ARG A 1 112 ? 9.876 -0.071 -31.341 1.00 93.19 112 ARG A C 1
ATOM 888 O O . ARG A 1 112 ? 9.805 0.644 -32.333 1.00 93.19 112 ARG A O 1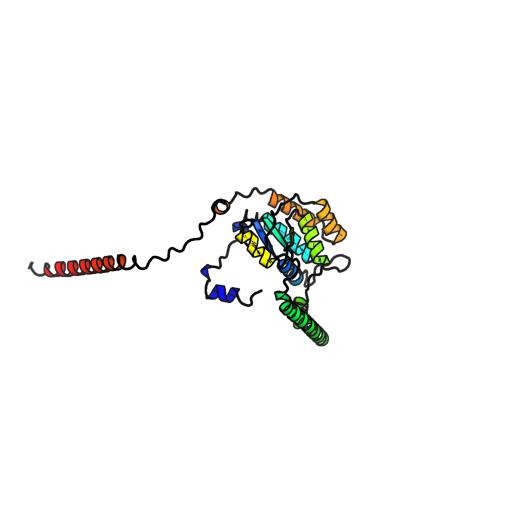
ATOM 895 N N . ALA A 1 113 ? 9.024 0.023 -30.321 1.00 92.31 113 ALA A N 1
ATOM 896 C CA . ALA A 1 113 ? 7.950 1.014 -30.263 1.00 92.31 113 ALA A CA 1
ATOM 897 C C . ALA A 1 113 ? 8.511 2.445 -30.228 1.00 92.31 113 ALA A C 1
ATOM 899 O O . ALA A 1 113 ? 8.054 3.292 -30.990 1.00 92.31 113 ALA A O 1
ATOM 900 N N . VAL A 1 114 ? 9.576 2.675 -29.447 1.00 91.38 114 VAL A N 1
ATOM 901 C CA . VAL A 1 114 ? 10.310 3.953 -29.409 1.00 91.38 114 VAL A CA 1
ATOM 902 C C . VAL A 1 114 ? 10.866 4.315 -30.787 1.00 91.38 114 VAL A C 1
ATOM 904 O O . VAL A 1 114 ? 10.680 5.437 -31.242 1.00 91.38 114 VAL A O 1
ATOM 907 N N . GLN A 1 115 ? 11.499 3.366 -31.486 1.00 93.00 115 GLN A N 1
ATOM 908 C CA . GLN A 1 115 ? 12.033 3.600 -32.837 1.00 93.00 115 GLN A CA 1
ATOM 909 C C . GLN A 1 115 ? 10.946 3.944 -33.864 1.00 93.00 115 GLN A C 1
ATOM 911 O O . GLN A 1 115 ? 11.212 4.678 -34.810 1.00 93.00 115 GLN A O 1
ATOM 916 N N . LYS A 1 116 ? 9.733 3.408 -33.692 1.00 93.94 116 LYS A N 1
ATOM 917 C CA . LYS A 1 116 ? 8.591 3.646 -34.585 1.00 93.94 116 LYS A CA 1
ATOM 918 C C . LYS A 1 116 ? 7.748 4.868 -34.204 1.00 93.94 116 LYS A C 1
ATOM 920 O O . LYS A 1 116 ? 6.848 5.211 -34.961 1.00 93.94 116 LYS A O 1
ATOM 925 N N . GLY A 1 117 ? 8.000 5.492 -33.050 1.00 91.62 117 GLY A N 1
ATOM 926 C CA . GLY A 1 117 ? 7.152 6.565 -32.517 1.00 91.62 117 GLY A CA 1
ATOM 927 C C . GLY A 1 117 ? 5.739 6.106 -32.129 1.00 91.62 117 GLY A C 1
ATOM 928 O O . GLY A 1 117 ? 4.813 6.911 -32.114 1.00 91.62 117 GLY A O 1
ATOM 929 N N . ASP A 1 118 ? 5.549 4.814 -31.840 1.00 92.31 118 ASP A N 1
ATOM 930 C CA . ASP A 1 118 ? 4.247 4.255 -31.457 1.00 92.31 118 ASP A CA 1
ATOM 931 C C . ASP A 1 118 ? 3.995 4.479 -29.959 1.00 92.31 118 ASP A C 1
ATOM 933 O O . ASP A 1 118 ? 4.332 3.646 -29.111 1.00 92.31 118 ASP A O 1
ATOM 937 N N . HIS A 1 119 ? 3.423 5.638 -29.636 1.00 85.75 119 HIS A N 1
ATOM 938 C CA . HIS A 1 119 ? 3.170 6.061 -28.259 1.00 85.75 119 HIS A CA 1
ATOM 939 C C . HIS A 1 119 ? 2.236 5.111 -27.485 1.00 85.75 119 HIS A C 1
ATOM 941 O O . HIS A 1 119 ? 2.447 4.891 -26.292 1.00 85.75 119 HIS A O 1
ATOM 947 N N . GLU A 1 120 ? 1.251 4.487 -28.141 1.00 87.94 120 GLU A N 1
ATOM 948 C CA . GLU A 1 120 ? 0.326 3.558 -27.477 1.00 87.94 120 GLU A CA 1
ATOM 949 C C . GLU A 1 120 ? 1.035 2.251 -27.091 1.00 87.94 120 GLU A C 1
ATOM 951 O O . GLU A 1 120 ? 0.914 1.764 -25.957 1.00 87.94 120 GLU A O 1
ATOM 956 N N . ALA A 1 121 ? 1.836 1.693 -28.005 1.00 87.50 121 ALA A N 1
ATOM 957 C CA . ALA A 1 121 ? 2.649 0.520 -27.709 1.00 87.50 121 ALA A CA 1
ATOM 958 C C . ALA A 1 121 ? 3.717 0.823 -26.645 1.00 87.50 121 ALA A C 1
ATOM 960 O O . ALA A 1 121 ? 3.951 -0.011 -25.762 1.00 87.50 121 ALA A O 1
ATOM 961 N N . MET A 1 122 ? 4.327 2.014 -26.684 1.00 85.19 122 MET A N 1
ATOM 962 C CA . MET A 1 122 ? 5.278 2.466 -25.665 1.00 85.19 122 MET A CA 1
ATOM 963 C C . MET A 1 122 ? 4.650 2.449 -24.270 1.00 85.19 122 MET A C 1
ATOM 965 O O . MET A 1 122 ? 5.201 1.821 -23.365 1.00 85.19 122 MET A O 1
ATOM 969 N N . ASP A 1 123 ? 3.476 3.057 -24.098 1.00 81.88 123 ASP A N 1
ATOM 970 C CA . ASP A 1 123 ? 2.784 3.095 -22.807 1.00 81.88 123 ASP A CA 1
ATOM 971 C C . ASP A 1 123 ? 2.398 1.698 -22.319 1.00 81.88 123 ASP A C 1
ATOM 973 O O . ASP A 1 123 ? 2.578 1.357 -21.144 1.00 81.88 123 ASP A O 1
ATOM 977 N N . LYS A 1 124 ? 1.918 0.843 -23.225 1.00 87.56 124 LYS A N 1
ATOM 978 C CA . LYS A 1 124 ? 1.560 -0.542 -22.908 1.00 87.56 124 LYS A CA 1
ATOM 979 C C . LYS A 1 124 ? 2.753 -1.342 -22.387 1.00 87.56 124 LYS A C 1
ATOM 981 O O . LYS A 1 124 ? 2.619 -2.016 -21.362 1.00 87.56 124 LYS A O 1
ATOM 986 N N . HIS A 1 125 ? 3.898 -1.291 -23.069 1.00 86.94 125 HIS A N 1
ATOM 987 C CA . HIS A 1 125 ? 5.094 -2.018 -22.640 1.00 86.94 125 HIS A CA 1
ATOM 988 C C . HIS A 1 125 ? 5.720 -1.385 -21.394 1.00 86.94 125 HIS A C 1
ATOM 990 O O . HIS A 1 125 ? 6.069 -2.115 -20.469 1.00 86.94 125 HIS A O 1
ATOM 996 N N . ASN A 1 126 ? 5.738 -0.052 -21.285 1.00 85.00 126 ASN A N 1
ATOM 997 C CA . ASN A 1 126 ? 6.188 0.645 -20.077 1.00 85.00 126 ASN A CA 1
ATOM 998 C C . ASN A 1 126 ? 5.427 0.174 -18.835 1.00 85.00 126 ASN A C 1
ATOM 1000 O O . ASN A 1 126 ? 6.049 -0.154 -17.829 1.00 85.00 126 ASN A O 1
ATOM 1004 N N . ARG A 1 127 ? 4.093 0.062 -18.903 1.00 84.44 127 ARG A N 1
ATOM 1005 C CA . ARG A 1 127 ? 3.275 -0.411 -17.769 1.00 84.44 127 ARG A CA 1
ATOM 1006 C C . ARG A 1 127 ? 3.586 -1.854 -17.360 1.00 84.44 127 ARG A C 1
ATOM 1008 O O . ARG A 1 127 ? 3.478 -2.167 -16.179 1.00 84.44 127 ARG A O 1
ATOM 1015 N N . ARG A 1 128 ? 3.974 -2.724 -18.299 1.00 86.00 128 ARG A N 1
ATOM 1016 C CA . ARG A 1 128 ? 4.347 -4.128 -18.021 1.00 86.00 128 ARG A CA 1
ATOM 1017 C C . ARG A 1 128 ? 5.729 -4.272 -17.397 1.00 86.00 128 ARG A C 1
ATOM 1019 O O . ARG A 1 128 ? 5.947 -5.191 -16.618 1.00 86.00 128 ARG A O 1
ATOM 1026 N N . LEU A 1 129 ? 6.636 -3.362 -17.737 1.00 86.88 129 LEU A N 1
ATOM 1027 C CA . LEU A 1 129 ? 8.012 -3.350 -17.247 1.00 86.88 129 LEU A CA 1
ATOM 1028 C C . LEU A 1 129 ? 8.141 -2.764 -15.837 1.00 86.88 129 LEU A C 1
ATOM 1030 O O . LEU A 1 129 ? 9.204 -2.862 -15.229 1.00 86.88 129 LEU A O 1
ATOM 1034 N N . VAL A 1 130 ? 7.075 -2.172 -15.294 1.00 87.38 130 VAL A N 1
ATOM 1035 C CA . VAL A 1 130 ? 7.072 -1.656 -13.925 1.00 87.38 130 VAL A CA 1
ATOM 1036 C C . VAL A 1 130 ? 7.303 -2.802 -12.939 1.00 87.38 130 VAL A C 1
ATOM 1038 O O . VAL A 1 130 ? 6.427 -3.640 -12.716 1.00 87.38 130 VAL A O 1
ATOM 1041 N N . LYS A 1 131 ? 8.474 -2.793 -12.299 1.00 87.69 131 LYS A N 1
ATOM 1042 C CA . LYS A 1 131 ? 8.828 -3.681 -11.193 1.00 87.69 131 LYS A CA 1
ATOM 1043 C C . LYS A 1 131 ? 9.222 -2.834 -9.979 1.00 87.69 131 LYS A C 1
ATOM 1045 O O . LYS A 1 131 ? 10.072 -1.958 -10.127 1.00 87.69 131 LYS A O 1
ATOM 1050 N N . PRO A 1 132 ? 8.623 -3.070 -8.802 1.00 91.19 132 PRO A N 1
ATOM 1051 C CA . PRO A 1 132 ? 9.036 -2.395 -7.587 1.00 91.19 132 PRO A CA 1
ATOM 1052 C C . PRO A 1 132 ? 10.477 -2.742 -7.227 1.00 91.19 132 PRO A C 1
ATOM 1054 O O . PRO A 1 132 ? 10.876 -3.906 -7.323 1.00 91.19 132 PRO A O 1
ATOM 1057 N N . THR A 1 133 ? 11.234 -1.742 -6.789 1.00 93.12 133 THR A N 1
ATOM 1058 C CA . THR A 1 133 ? 12.590 -1.937 -6.269 1.00 93.12 133 THR A CA 1
ATOM 1059 C C . THR A 1 133 ? 12.557 -2.341 -4.794 1.00 93.12 133 THR A C 1
ATOM 1061 O O . THR A 1 133 ? 11.560 -2.135 -4.097 1.00 93.12 133 THR A O 1
ATOM 1064 N N . GLU A 1 134 ? 13.659 -2.906 -4.298 1.00 92.81 134 GLU A N 1
ATOM 1065 C CA . GLU A 1 134 ? 13.811 -3.213 -2.869 1.00 92.81 134 GLU A CA 1
ATOM 1066 C C . GLU A 1 134 ? 13.726 -1.949 -2.005 1.00 92.81 134 GLU A C 1
ATOM 1068 O O . GLU A 1 134 ? 13.064 -1.957 -0.970 1.00 92.81 134 GLU A O 1
ATOM 1073 N N . GLU A 1 135 ? 14.294 -0.839 -2.483 1.00 94.00 135 GLU A N 1
ATOM 1074 C CA . GLU A 1 135 ? 14.180 0.473 -1.843 1.00 94.00 135 GLU A CA 1
ATOM 1075 C C . GLU A 1 135 ? 12.711 0.895 -1.699 1.00 94.00 135 GLU A C 1
ATOM 1077 O O . GLU A 1 135 ? 12.265 1.209 -0.601 1.00 94.00 135 GLU A O 1
ATOM 1082 N N . GLN A 1 136 ? 11.911 0.808 -2.767 1.00 95.38 136 GLN A N 1
ATOM 1083 C CA . GLN A 1 136 ? 10.487 1.160 -2.714 1.00 95.38 136 GLN A CA 1
ATOM 1084 C C . GLN A 1 136 ? 9.697 0.266 -1.752 1.00 95.38 136 GLN A C 1
ATOM 1086 O O . GLN A 1 136 ? 8.752 0.724 -1.100 1.00 95.38 136 GLN A O 1
ATOM 1091 N N . ILE A 1 137 ? 10.060 -1.014 -1.658 1.00 95.81 137 ILE A N 1
ATOM 1092 C CA . ILE A 1 137 ? 9.463 -1.939 -0.693 1.00 95.81 137 ILE A CA 1
ATOM 1093 C C . ILE A 1 137 ? 9.790 -1.484 0.732 1.00 95.81 137 ILE A C 1
ATOM 1095 O O . ILE A 1 137 ? 8.874 -1.355 1.545 1.00 95.81 137 ILE A O 1
ATOM 1099 N N . GLU A 1 138 ? 11.057 -1.204 1.031 1.00 96.50 138 GLU A N 1
ATOM 1100 C CA . GLU A 1 138 ? 11.474 -0.825 2.380 1.00 96.50 138 GLU A CA 1
ATOM 1101 C C . GLU A 1 138 ? 10.916 0.541 2.791 1.00 96.50 138 GLU A C 1
ATOM 1103 O O . GLU A 1 138 ? 10.363 0.688 3.878 1.00 96.50 138 GLU A O 1
ATOM 1108 N N . GLU A 1 139 ? 10.922 1.515 1.887 1.00 96.88 139 GLU A N 1
ATOM 1109 C CA . GLU A 1 139 ? 10.289 2.815 2.103 1.00 96.88 139 GLU A CA 1
ATOM 1110 C C . GLU A 1 139 ? 8.793 2.697 2.405 1.00 96.88 139 GLU A C 1
ATOM 1112 O O . GLU A 1 139 ? 8.272 3.394 3.279 1.00 96.88 139 GLU A O 1
ATOM 1117 N N . SER A 1 140 ? 8.096 1.784 1.717 1.00 97.81 140 SER A N 1
ATOM 1118 C CA . SER A 1 140 ? 6.684 1.503 1.992 1.00 97.81 140 SER A CA 1
ATOM 1119 C C . SER A 1 140 ? 6.498 0.954 3.407 1.00 97.81 140 SER A C 1
ATOM 1121 O O . SER A 1 140 ? 5.582 1.378 4.112 1.00 97.81 140 SER A O 1
ATOM 1123 N N . LYS A 1 141 ? 7.366 0.035 3.853 1.00 97.50 141 LYS A N 1
ATOM 1124 C CA . LYS A 1 141 ? 7.317 -0.511 5.217 1.00 97.50 141 LYS A CA 1
ATOM 1125 C C . LYS A 1 141 ? 7.611 0.561 6.263 1.00 97.50 141 LYS A C 1
ATOM 1127 O O . LYS A 1 141 ? 6.891 0.627 7.258 1.00 97.50 141 LYS A O 1
ATOM 1132 N N . VAL A 1 142 ? 8.631 1.395 6.044 1.00 97.75 142 VAL A N 1
ATOM 1133 C CA . VAL A 1 142 ? 8.981 2.520 6.927 1.00 97.75 142 VAL A CA 1
ATOM 1134 C C . VAL A 1 142 ? 7.786 3.453 7.078 1.00 97.75 142 VAL A C 1
ATOM 1136 O O . VAL A 1 142 ? 7.354 3.707 8.200 1.00 97.75 142 VAL A O 1
ATOM 1139 N N . LEU A 1 143 ? 7.185 3.884 5.967 1.00 98.19 143 LEU A N 1
ATOM 1140 C CA . LEU A 1 143 ? 6.001 4.738 5.990 1.00 98.19 143 LEU A CA 1
ATOM 1141 C C . LEU A 1 143 ? 4.847 4.104 6.778 1.00 98.19 143 LEU A C 1
ATOM 1143 O O . LEU A 1 143 ? 4.261 4.752 7.640 1.00 98.19 143 LEU A O 1
ATOM 1147 N N . LEU A 1 144 ? 4.513 2.839 6.510 1.00 97.62 144 LEU A N 1
ATOM 1148 C CA . LEU A 1 144 ? 3.409 2.156 7.192 1.00 97.62 144 LEU A CA 1
ATOM 1149 C C . LEU A 1 144 ? 3.654 2.023 8.703 1.00 97.62 144 LEU A C 1
ATOM 1151 O O . LEU A 1 144 ? 2.731 2.247 9.489 1.00 97.62 144 LEU A O 1
ATOM 1155 N N . LYS A 1 145 ? 4.898 1.733 9.113 1.00 96.56 145 LYS A N 1
ATOM 1156 C CA . LYS A 1 145 ? 5.310 1.709 10.526 1.00 96.56 145 LYS A CA 1
ATOM 1157 C C . LYS A 1 145 ? 5.151 3.086 11.176 1.00 96.56 145 LYS A C 1
ATOM 1159 O O . LYS A 1 145 ? 4.567 3.167 12.253 1.00 96.56 145 LYS A O 1
ATOM 1164 N N . LEU A 1 146 ? 5.588 4.155 10.505 1.00 97.31 146 LEU A N 1
ATOM 1165 C CA . LEU A 1 146 ? 5.408 5.534 10.973 1.00 97.31 146 LEU A CA 1
ATOM 1166 C C . LEU A 1 146 ? 3.922 5.903 11.097 1.00 97.31 146 LEU A C 1
ATOM 1168 O O . LEU A 1 146 ? 3.518 6.541 12.059 1.00 97.31 146 LEU A O 1
ATOM 1172 N N . MET A 1 147 ? 3.066 5.428 10.191 1.00 96.88 147 MET A N 1
ATOM 1173 C CA . MET A 1 147 ? 1.607 5.589 10.284 1.00 96.88 147 MET A CA 1
ATOM 1174 C C . MET A 1 147 ? 0.958 4.774 11.416 1.00 96.88 147 MET A C 1
ATOM 1176 O O . MET A 1 147 ? -0.250 4.886 11.637 1.00 96.88 147 MET A O 1
ATOM 1180 N N . GLY A 1 148 ? 1.723 3.938 12.120 1.00 94.38 148 GLY A N 1
ATOM 1181 C CA . GLY A 1 148 ? 1.237 3.031 13.157 1.00 94.38 148 GLY A CA 1
ATOM 1182 C C . GLY A 1 148 ? 0.387 1.876 12.625 1.00 94.38 148 GLY A C 1
ATOM 1183 O O . GLY A 1 148 ? -0.414 1.293 13.364 1.00 94.38 148 GLY A O 1
ATOM 1184 N N . VAL A 1 149 ? 0.532 1.570 11.333 1.00 94.81 149 VAL A N 1
ATOM 1185 C CA . VAL A 1 149 ? -0.196 0.511 10.635 1.00 94.81 149 VAL A CA 1
ATOM 1186 C C . VAL A 1 149 ? 0.624 -0.778 10.720 1.00 94.81 149 VAL A C 1
ATOM 1188 O O . VAL A 1 149 ? 1.815 -0.767 10.407 1.00 94.81 149 VAL A O 1
ATOM 1191 N N . PRO A 1 150 ? 0.017 -1.908 11.109 1.00 93.38 150 PRO A N 1
ATOM 1192 C CA . PRO A 1 150 ? 0.733 -3.172 11.208 1.00 93.38 150 PRO A CA 1
ATOM 1193 C C . PRO A 1 150 ? 1.260 -3.661 9.857 1.00 93.38 150 PRO A C 1
ATOM 1195 O O . PRO A 1 150 ? 0.520 -3.715 8.869 1.00 93.38 150 PRO A O 1
ATOM 1198 N N . VAL A 1 151 ? 2.533 -4.059 9.853 1.00 94.88 151 VAL A N 1
ATOM 1199 C CA . VAL A 1 151 ? 3.240 -4.631 8.705 1.00 94.88 151 VAL A CA 1
ATOM 1200 C C . VAL A 1 151 ? 3.694 -6.045 9.050 1.00 94.88 151 VAL A C 1
ATOM 1202 O O . VAL A 1 151 ? 4.321 -6.258 10.086 1.00 94.88 151 VAL A O 1
ATOM 1205 N N . ILE A 1 152 ? 3.384 -6.994 8.172 1.00 91.75 152 ILE A N 1
ATOM 1206 C CA . ILE A 1 152 ? 3.780 -8.399 8.264 1.00 91.75 152 ILE A CA 1
ATOM 1207 C C . ILE A 1 152 ? 4.752 -8.715 7.136 1.00 91.75 152 ILE A C 1
ATOM 1209 O O . ILE A 1 152 ? 4.565 -8.283 5.999 1.00 91.75 152 ILE A O 1
ATOM 1213 N N . GLU A 1 153 ? 5.756 -9.526 7.435 1.00 92.81 153 GLU A N 1
ATOM 1214 C CA . GLU A 1 153 ? 6.583 -10.171 6.422 1.00 92.81 153 GLU A CA 1
ATOM 1215 C C . GLU A 1 153 ? 6.219 -11.652 6.386 1.00 92.81 153 GLU A C 1
ATOM 1217 O O . GLU A 1 153 ? 6.356 -12.367 7.379 1.00 92.81 153 GLU A O 1
ATOM 1222 N N . ALA A 1 154 ? 5.673 -12.100 5.257 1.00 91.38 154 ALA A N 1
ATOM 1223 C CA . ALA A 1 154 ? 5.317 -13.498 5.065 1.00 91.38 154 ALA A CA 1
ATOM 1224 C C . ALA A 1 154 ? 6.581 -14.362 4.992 1.00 91.38 154 ALA A C 1
ATOM 1226 O O . ALA A 1 154 ? 7.595 -13.931 4.459 1.00 91.38 154 ALA A O 1
ATOM 1227 N N . ARG A 1 155 ? 6.516 -15.627 5.424 1.00 88.25 155 ARG A N 1
ATOM 1228 C CA . ARG A 1 155 ? 7.624 -16.578 5.173 1.00 88.25 155 ARG A CA 1
ATOM 1229 C C . ARG A 1 155 ? 7.795 -16.899 3.688 1.00 88.25 155 ARG A C 1
ATOM 1231 O O . ARG A 1 155 ? 8.898 -17.197 3.246 1.00 88.25 155 ARG A O 1
ATOM 1238 N N . GLY A 1 156 ? 6.690 -16.850 2.948 1.00 89.44 156 GLY A N 1
ATOM 1239 C CA . GLY A 1 156 ? 6.640 -17.070 1.512 1.00 89.44 156 GLY A CA 1
ATOM 1240 C C . GLY A 1 156 ? 5.894 -15.946 0.815 1.00 89.44 156 GLY A C 1
ATOM 1241 O O . GLY A 1 156 ? 6.300 -14.786 0.829 1.00 89.44 156 GLY A O 1
ATOM 1242 N N . GLU A 1 157 ? 4.764 -16.283 0.209 1.00 89.00 157 GLU A N 1
ATOM 1243 C CA . GLU A 1 157 ? 3.950 -15.305 -0.504 1.00 89.00 157 GLU A CA 1
ATOM 1244 C C . GLU A 1 157 ? 3.016 -14.545 0.421 1.00 89.00 157 GLU A C 1
ATOM 1246 O O . GLU A 1 157 ? 2.297 -15.151 1.216 1.00 89.00 157 GLU A O 1
ATOM 1251 N N . ALA A 1 158 ? 2.924 -13.233 0.203 1.00 88.31 158 ALA A N 1
ATOM 1252 C CA . ALA A 1 158 ? 1.933 -12.383 0.833 1.00 88.31 158 ALA A CA 1
ATOM 1253 C C . ALA A 1 158 ? 0.528 -12.950 0.612 1.00 88.31 158 ALA A C 1
ATOM 1255 O O . ALA A 1 158 ? -0.190 -13.110 1.584 1.00 88.31 158 ALA A O 1
ATOM 1256 N N . ILE A 1 159 ? 0.155 -13.375 -0.603 1.00 85.12 159 ILE A N 1
ATOM 1257 C CA . ILE A 1 159 ? -1.184 -13.936 -0.869 1.00 85.12 159 ILE A CA 1
ATOM 1258 C C . ILE A 1 159 ? -1.481 -15.248 -0.132 1.00 85.12 159 ILE A C 1
ATOM 1260 O O . ILE A 1 159 ? -2.609 -15.481 0.294 1.00 85.12 159 ILE A O 1
ATOM 1264 N N . ALA A 1 160 ? -0.481 -16.111 0.046 1.00 88.25 160 ALA A N 1
ATOM 1265 C CA . ALA A 1 160 ? -0.661 -17.357 0.787 1.00 88.25 160 ALA A CA 1
ATOM 1266 C C . ALA A 1 160 ? -0.824 -17.057 2.275 1.00 88.25 160 ALA A C 1
ATOM 1268 O O . ALA A 1 160 ? -1.768 -17.525 2.906 1.00 88.25 160 ALA A O 1
ATOM 1269 N N . GLN A 1 161 ? 0.035 -16.171 2.777 1.00 89.31 161 GLN A N 1
ATOM 1270 C CA . GLN A 1 161 ? -0.104 -15.604 4.098 1.00 89.31 161 GLN A CA 1
ATOM 1271 C C . GLN A 1 161 ? -1.492 -14.934 4.222 1.00 89.31 161 GLN A C 1
ATOM 1273 O O . GLN A 1 161 ? -2.108 -15.153 5.243 1.00 89.31 161 GLN A O 1
ATOM 1278 N N . CYS A 1 162 ? -2.073 -14.307 3.168 1.00 87.62 162 CYS A N 1
ATOM 1279 C CA . CYS A 1 162 ? -3.473 -13.803 3.078 1.00 87.62 162 CYS A CA 1
ATOM 1280 C C . CYS A 1 162 ? -4.511 -14.784 3.500 1.00 87.62 162 CYS A C 1
ATOM 1282 O O . CYS A 1 162 ? -5.408 -14.428 4.259 1.00 87.62 162 CYS A O 1
ATOM 1284 N N . ALA A 1 163 ? -4.437 -15.973 2.955 1.00 86.38 163 ALA A N 1
ATOM 1285 C CA . ALA A 1 163 ? -5.451 -16.948 3.238 1.00 86.38 163 ALA A CA 1
ATOM 1286 C C . ALA A 1 163 ? -5.408 -17.409 4.704 1.00 86.38 163 ALA A C 1
ATOM 1288 O O . ALA A 1 163 ? -6.434 -17.863 5.205 1.00 86.38 163 ALA A O 1
ATOM 1289 N N . GLU A 1 164 ? -4.261 -17.302 5.382 1.00 86.19 164 GLU A N 1
ATOM 1290 C CA . GLU A 1 164 ? -4.018 -18.036 6.621 1.00 86.19 164 GLU A CA 1
ATOM 1291 C C . GLU A 1 164 ? -4.640 -17.404 7.882 1.00 86.19 164 GLU A C 1
ATOM 1293 O O . GLU A 1 164 ? -5.477 -18.057 8.488 1.00 86.19 164 GLU A O 1
ATOM 1298 N N . LEU A 1 165 ? -4.379 -16.155 8.291 1.00 82.56 165 LEU A N 1
ATOM 1299 C CA . LEU A 1 165 ? -5.181 -15.485 9.352 1.00 82.56 165 LEU A CA 1
ATOM 1300 C C . LEU A 1 165 ? -6.667 -15.407 9.068 1.00 82.56 165 LEU A C 1
ATOM 1302 O O . LEU A 1 165 ? -7.400 -15.349 10.051 1.00 82.56 165 LEU A O 1
ATOM 1306 N N . VAL A 1 166 ? -7.154 -15.381 7.829 1.00 85.25 166 VAL A N 1
ATOM 1307 C CA . VAL A 1 166 ? -8.603 -15.467 7.634 1.00 85.25 166 VAL A CA 1
ATOM 1308 C C . VAL A 1 166 ? -9.085 -16.813 8.118 1.00 85.25 166 VAL A C 1
ATOM 1310 O O . VAL A 1 166 ? -10.038 -16.868 8.891 1.00 85.25 166 VAL A O 1
ATOM 1313 N N . LYS A 1 167 ? -8.405 -17.894 7.724 1.00 84.06 167 LYS A N 1
ATOM 1314 C CA . LYS A 1 167 ? -8.707 -19.233 8.238 1.00 84.06 167 LYS A CA 1
ATOM 1315 C C . LYS A 1 167 ? -8.515 -19.317 9.752 1.00 84.06 167 LYS A C 1
ATOM 1317 O O . LYS A 1 167 ? -9.351 -19.908 10.425 1.00 84.06 167 LYS A O 1
ATOM 1322 N N . ALA A 1 168 ? -7.476 -18.684 10.293 1.00 81.00 168 ALA A N 1
ATOM 1323 C CA . ALA A 1 168 ? -7.206 -18.621 11.728 1.00 81.00 168 ALA A CA 1
ATOM 1324 C C . ALA A 1 168 ? -8.077 -17.586 12.473 1.00 81.00 168 ALA A C 1
ATOM 1326 O O . ALA A 1 168 ? -7.885 -17.366 13.668 1.00 81.00 168 ALA A O 1
ATOM 1327 N N . GLY A 1 169 ? -9.006 -16.914 11.784 1.00 76.88 169 GLY A N 1
ATOM 1328 C CA . GLY A 1 169 ? -9.940 -15.946 12.353 1.00 76.88 169 GLY A CA 1
ATOM 1329 C C . GLY A 1 169 ? -9.325 -14.655 12.911 1.00 76.88 169 GLY A C 1
ATOM 1330 O O . GLY A 1 169 ? -10.018 -13.939 13.637 1.00 76.88 169 GLY A O 1
ATOM 1331 N N . LYS A 1 170 ? -8.057 -14.310 12.620 1.00 78.19 170 LYS A N 1
ATOM 1332 C CA . LYS A 1 170 ? -7.456 -13.064 13.157 1.00 78.19 170 LYS A CA 1
ATOM 1333 C C . LYS A 1 170 ? -7.749 -11.821 12.317 1.00 78.19 170 LYS A C 1
ATOM 1335 O O . LYS A 1 170 ? -7.668 -10.707 12.848 1.00 78.19 170 LYS A O 1
ATOM 1340 N N . VAL A 1 171 ? -8.156 -11.990 11.059 1.00 79.69 171 VAL A N 1
ATOM 1341 C CA . VAL A 1 171 ? -8.771 -10.921 10.256 1.00 79.69 171 VAL A CA 1
ATOM 1342 C C . VAL A 1 171 ? -10.068 -11.409 9.610 1.00 79.69 171 VAL A C 1
ATOM 1344 O O . VAL A 1 171 ? -10.316 -12.604 9.498 1.00 79.69 171 VAL A O 1
ATOM 1347 N N . PHE A 1 172 ? -10.922 -10.470 9.200 1.00 76.88 172 PHE A N 1
ATOM 1348 C CA . PHE A 1 172 ? -12.248 -10.775 8.658 1.00 76.88 172 PHE A CA 1
ATOM 1349 C C . PHE A 1 172 ? -12.216 -11.289 7.216 1.00 76.88 172 PHE A C 1
ATOM 1351 O O . PHE A 1 172 ? -13.016 -12.139 6.840 1.00 76.88 172 PHE A O 1
ATOM 1358 N N . ALA A 1 173 ? -11.340 -10.726 6.391 1.00 79.62 173 ALA A N 1
ATOM 1359 C CA . ALA A 1 173 ? -11.232 -11.068 4.985 1.00 79.62 173 ALA A CA 1
ATOM 1360 C C . ALA A 1 173 ? -9.784 -10.931 4.540 1.00 79.62 173 ALA A C 1
ATOM 1362 O O . ALA A 1 173 ? -9.021 -10.121 5.080 1.00 79.62 173 ALA A O 1
ATOM 1363 N N . THR A 1 174 ? -9.423 -11.748 3.554 1.00 61.81 174 THR A N 1
ATOM 1364 C CA . THR A 1 174 ? -8.043 -11.892 3.150 1.00 61.81 174 THR A CA 1
ATOM 1365 C C . THR A 1 174 ? -7.694 -10.615 2.432 1.00 61.81 174 THR A C 1
ATOM 1367 O O . THR A 1 174 ? -8.239 -10.327 1.363 1.00 61.81 174 THR A O 1
ATOM 1370 N N . ALA A 1 175 ? -6.715 -9.927 2.986 1.00 57.25 175 ALA A N 1
ATOM 1371 C CA . ALA A 1 175 ? -5.480 -9.856 2.248 1.00 57.25 175 ALA A CA 1
ATOM 1372 C C . ALA A 1 175 ? -4.189 -9.893 3.122 1.00 57.25 175 ALA A C 1
ATOM 1374 O O . ALA A 1 175 ? -3.296 -9.122 2.906 1.00 57.25 175 ALA A O 1
ATOM 1375 N N . SER A 1 176 ? -3.932 -10.877 3.996 1.00 35.50 176 SER A N 1
ATOM 1376 C CA . SER A 1 176 ? -2.566 -11.190 4.561 1.00 35.50 176 SER A CA 1
ATOM 1377 C C . SER A 1 176 ? -2.147 -11.078 6.027 1.00 35.50 176 SER A C 1
ATOM 1379 O O . SER A 1 176 ? -2.326 -10.112 6.742 1.00 35.50 176 SER A O 1
ATOM 1381 N N . ASP A 1 177 ? -1.498 -12.146 6.493 1.00 31.94 177 ASP A N 1
ATOM 1382 C CA . ASP A 1 177 ? -2.106 -12.835 7.576 1.00 31.94 177 ASP A CA 1
ATOM 1383 C C . ASP A 1 177 ? -1.145 -13.905 8.200 1.00 31.94 177 ASP A C 1
ATOM 1385 O O . ASP A 1 177 ? -1.357 -15.099 8.025 1.00 31.94 177 ASP A O 1
ATOM 1389 N N . GLU A 1 178 ? -0.183 -13.512 9.056 1.00 33.12 178 GLU A N 1
ATOM 1390 C CA . GLU A 1 178 ? 0.049 -14.107 10.409 1.00 33.12 178 GLU A CA 1
ATOM 1391 C C 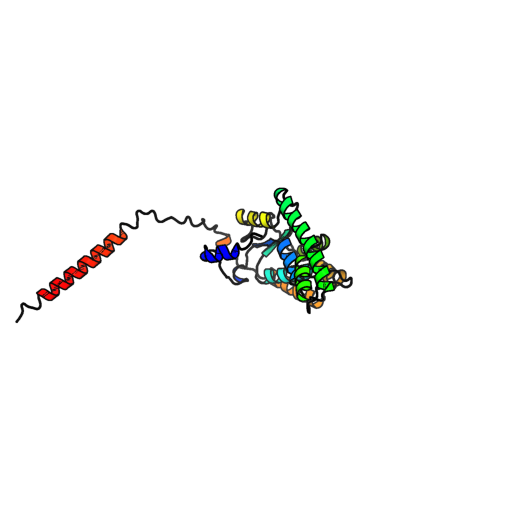. GLU A 1 178 ? 0.859 -13.189 11.343 1.00 33.12 178 GLU A C 1
ATOM 1393 O O . GLU A 1 178 ? 2.052 -13.392 11.501 1.00 33.12 178 GLU A O 1
ATOM 1398 N N . ILE A 1 179 ? 0.222 -12.212 12.005 1.00 43.97 179 ILE A N 1
ATOM 1399 C CA . ILE A 1 179 ? 0.757 -11.411 13.133 1.00 43.97 179 ILE A CA 1
ATOM 1400 C C . ILE A 1 179 ? -0.459 -10.932 13.947 1.00 43.97 179 ILE A C 1
ATOM 1402 O O . ILE A 1 179 ? -1.522 -10.729 13.365 1.00 43.97 179 ILE A O 1
ATOM 1406 N N . ASP A 1 180 ? -0.352 -10.768 15.273 1.00 52.31 180 ASP A N 1
ATOM 1407 C CA . ASP A 1 180 ? -1.308 -9.924 16.008 1.00 52.31 180 ASP A CA 1
ATOM 1408 C C . ASP A 1 180 ? -1.024 -8.468 15.619 1.00 52.31 180 ASP A C 1
ATOM 1410 O O . ASP A 1 180 ? -0.026 -7.904 16.083 1.00 52.31 180 ASP A O 1
ATOM 1414 N N . PRO A 1 181 ? -1.803 -7.869 14.703 1.00 61.78 181 PRO A N 1
ATOM 1415 C CA . PRO A 1 181 ? -1.428 -6.615 14.095 1.00 61.78 181 PRO A CA 1
ATOM 1416 C C . PRO A 1 181 ? -1.679 -5.504 15.114 1.00 61.78 181 PRO A C 1
ATOM 1418 O O . PRO A 1 181 ? -2.787 -4.970 15.233 1.00 61.78 181 PRO A O 1
ATOM 1421 N N . LYS A 1 182 ? -0.643 -5.184 15.891 1.00 72.75 182 LYS A N 1
ATOM 1422 C CA . LYS A 1 182 ? -0.685 -4.142 16.912 1.00 72.75 182 LYS A CA 1
ATOM 1423 C C . LYS A 1 182 ? -0.596 -2.781 16.252 1.00 72.75 182 LYS A C 1
ATOM 1425 O O . LYS A 1 182 ? 0.452 -2.352 15.783 1.00 72.75 182 LYS A O 1
ATOM 1430 N N . TRP A 1 183 ? -1.732 -2.109 16.234 1.00 82.75 183 TRP A N 1
ATOM 1431 C CA . TRP A 1 183 ? -1.847 -0.734 15.790 1.00 82.75 183 TRP A CA 1
ATOM 1432 C C . TRP A 1 183 ? -1.233 0.215 16.819 1.00 82.75 183 TRP A C 1
ATOM 1434 O O . TRP A 1 183 ? -1.764 0.355 17.920 1.00 82.75 183 TRP A O 1
ATOM 1444 N N . THR A 1 184 ? -0.163 0.912 16.455 1.00 88.50 184 THR A N 1
ATOM 1445 C CA . THR A 1 184 ? 0.511 1.888 17.327 1.00 88.50 184 THR A CA 1
ATOM 1446 C C . THR A 1 184 ? 0.032 3.310 17.035 1.00 88.50 184 THR A C 1
ATOM 1448 O O . THR A 1 184 ? -0.803 3.537 16.158 1.00 88.50 184 THR A O 1
ATOM 1451 N N . LYS A 1 185 ? 0.444 4.296 17.838 1.00 90.44 185 LYS A N 1
ATOM 1452 C CA . LYS A 1 185 ? 0.183 5.712 17.534 1.00 90.44 185 LYS A CA 1
ATOM 1453 C C . LYS A 1 185 ? 1.028 6.124 16.312 1.00 90.44 185 LYS A C 1
ATOM 1455 O O . LYS A 1 185 ? 2.199 5.757 16.300 1.00 90.44 185 LYS A O 1
ATOM 1460 N N . PRO A 1 186 ? 0.465 6.845 15.320 1.00 93.12 186 PRO A N 1
ATOM 1461 C CA . PRO A 1 186 ? 1.262 7.416 14.245 1.00 93.12 186 PRO A CA 1
ATOM 1462 C C . PRO A 1 186 ? 2.334 8.355 14.804 1.00 93.12 186 PRO A C 1
ATOM 1464 O O . PRO A 1 186 ? 2.041 9.165 15.686 1.00 93.12 186 PRO A O 1
ATOM 1467 N N . ASP A 1 187 ? 3.542 8.242 14.273 1.00 94.69 187 ASP A N 1
ATOM 1468 C CA . ASP A 1 187 ? 4.637 9.184 14.462 1.00 94.69 187 ASP A CA 1
ATOM 1469 C C . ASP A 1 187 ? 4.498 10.312 13.433 1.00 94.69 187 ASP A C 1
ATOM 1471 O O . ASP A 1 187 ? 4.957 10.215 12.297 1.00 94.69 187 ASP A O 1
ATOM 1475 N N . GLU A 1 188 ? 3.768 11.361 13.802 1.00 93.69 188 GLU A N 1
ATOM 1476 C CA . GLU A 1 188 ? 3.440 12.467 12.897 1.00 93.69 188 GLU A CA 1
ATOM 1477 C C . GLU A 1 188 ? 4.674 13.239 12.438 1.00 93.69 188 GLU A C 1
ATOM 1479 O O . GLU A 1 188 ? 4.777 13.576 11.259 1.00 93.69 188 GLU A O 1
ATOM 1484 N N . GLU A 1 189 ? 5.610 13.483 13.354 1.00 94.94 189 GLU A N 1
ATOM 1485 C CA . GLU A 1 189 ? 6.863 14.174 13.062 1.00 94.94 189 GLU A CA 1
ATOM 1486 C C . GLU A 1 189 ? 7.701 13.341 12.092 1.00 94.94 189 GLU A C 1
ATOM 1488 O O . GLU A 1 189 ? 8.127 13.851 11.055 1.00 94.94 189 GLU A O 1
ATOM 1493 N N . GLY A 1 190 ? 7.832 12.035 12.351 1.00 95.50 190 GLY A N 1
ATOM 1494 C CA . GLY A 1 190 ? 8.515 11.109 11.453 1.00 95.50 190 GLY A CA 1
ATOM 1495 C C . GLY A 1 190 ? 7.860 11.005 10.072 1.00 95.50 190 GLY A C 1
ATOM 1496 O O . GLY A 1 190 ? 8.566 10.947 9.064 1.00 95.50 190 GLY A O 1
ATOM 1497 N N . ILE A 1 191 ? 6.523 11.031 9.981 1.00 95.94 191 ILE A N 1
ATOM 1498 C CA . ILE A 1 191 ? 5.807 11.037 8.691 1.00 95.94 191 ILE A CA 1
ATOM 1499 C C . ILE A 1 191 ? 6.095 12.320 7.912 1.00 95.94 191 ILE A C 1
ATOM 1501 O O . ILE A 1 191 ? 6.357 12.246 6.710 1.00 95.94 191 ILE A O 1
ATOM 1505 N N . VAL A 1 192 ? 6.027 13.484 8.563 1.00 96.31 192 VAL A N 1
ATOM 1506 C CA . VAL A 1 192 ? 6.290 14.777 7.912 1.00 96.31 192 VAL A CA 1
ATOM 1507 C C . VAL A 1 192 ? 7.746 14.855 7.457 1.00 96.31 192 VAL A C 1
ATOM 1509 O O . VAL A 1 192 ? 8.000 15.184 6.300 1.00 96.31 192 VAL A O 1
ATOM 1512 N N . GLU A 1 193 ? 8.694 14.469 8.308 1.00 96.25 193 GLU A N 1
ATOM 1513 C CA . GLU A 1 193 ? 10.116 14.397 7.961 1.00 96.25 193 GLU A CA 1
ATOM 1514 C C . GLU A 1 193 ? 10.354 13.467 6.759 1.00 96.25 193 GLU A C 1
ATOM 1516 O O . GLU A 1 193 ? 11.005 13.830 5.776 1.00 96.25 193 GLU A O 1
ATOM 1521 N N . PHE A 1 194 ? 9.781 12.263 6.788 1.00 96.31 194 PHE A N 1
ATOM 1522 C CA . PHE A 1 194 ? 9.980 11.281 5.730 1.00 96.31 194 PHE A CA 1
ATOM 1523 C C . PHE A 1 194 ? 9.318 11.689 4.405 1.00 96.31 194 PHE A C 1
ATOM 1525 O O . PHE A 1 194 ? 9.963 11.667 3.357 1.00 96.31 194 PHE A O 1
ATOM 1532 N N . LEU A 1 195 ? 8.041 12.077 4.422 1.00 96.19 195 LEU A N 1
ATOM 1533 C CA . LEU A 1 195 ? 7.309 12.396 3.196 1.00 96.19 195 LEU A CA 1
ATOM 1534 C C . LEU A 1 195 ? 7.678 13.774 2.645 1.00 96.19 195 LEU A C 1
ATOM 1536 O O . LEU A 1 195 ? 7.940 13.899 1.450 1.00 96.19 195 LEU A O 1
ATOM 1540 N N . CYS A 1 196 ? 7.695 14.809 3.481 1.00 95.50 196 CYS A N 1
ATOM 1541 C CA . CYS A 1 196 ? 7.875 16.184 3.020 1.00 95.50 196 CYS A CA 1
ATOM 1542 C C . CYS A 1 196 ? 9.355 16.488 2.784 1.00 95.50 196 CYS A C 1
ATOM 1544 O O . CYS A 1 196 ? 9.737 16.838 1.667 1.00 95.50 196 CYS A O 1
ATOM 1546 N N . ASN A 1 197 ? 10.203 16.283 3.797 1.00 92.81 197 ASN A N 1
ATOM 1547 C CA . ASN A 1 197 ? 11.600 16.724 3.736 1.00 92.81 197 ASN A CA 1
ATOM 1548 C C . ASN A 1 197 ? 12.456 15.801 2.861 1.00 92.81 197 ASN A C 1
ATOM 1550 O O . ASN A 1 197 ? 13.220 16.276 2.011 1.00 92.81 197 ASN A O 1
ATOM 1554 N N . LYS A 1 198 ? 12.303 14.478 3.018 1.00 92.69 198 LYS A N 1
ATOM 1555 C CA . LYS A 1 198 ? 13.086 13.499 2.243 1.00 92.69 198 LYS A CA 1
ATOM 1556 C C . LYS A 1 198 ? 12.493 13.205 0.868 1.00 92.69 198 LYS A C 1
ATOM 1558 O O . LYS A 1 198 ? 13.252 13.091 -0.091 1.00 92.69 198 LYS A O 1
ATOM 1563 N N . LYS A 1 199 ? 11.164 13.094 0.757 1.00 94.31 199 LYS A N 1
ATOM 1564 C CA . LYS A 1 199 ? 10.480 12.641 -0.472 1.00 94.31 199 LYS A CA 1
ATOM 1565 C C . LYS A 1 199 ? 9.717 13.727 -1.232 1.00 94.31 199 LYS A C 1
ATOM 1567 O O . LYS A 1 199 ? 9.119 13.432 -2.263 1.00 94.31 199 LYS A O 1
ATOM 1572 N N . GLY A 1 200 ? 9.778 14.981 -0.782 1.00 93.19 200 GLY A N 1
ATOM 1573 C CA . GLY A 1 200 ? 9.278 16.138 -1.531 1.00 93.19 200 GLY A CA 1
ATOM 1574 C C . GLY A 1 200 ? 7.754 16.256 -1.600 1.00 93.19 200 GLY A C 1
ATOM 1575 O O . GLY A 1 200 ? 7.230 16.898 -2.509 1.00 93.19 200 GLY A O 1
ATOM 1576 N N . PHE A 1 201 ? 7.017 15.638 -0.675 1.00 95.06 201 PHE A N 1
ATOM 1577 C CA . PHE A 1 201 ? 5.565 15.791 -0.612 1.00 95.06 201 PHE A CA 1
ATOM 1578 C C . PHE A 1 201 ? 5.177 17.195 -0.141 1.00 95.06 201 PHE A C 1
ATOM 1580 O O . PHE A 1 201 ? 5.859 17.825 0.664 1.00 95.06 201 PHE A O 1
ATOM 1587 N N . ASN A 1 202 ? 4.024 17.676 -0.609 1.00 94.44 202 ASN A N 1
ATOM 1588 C CA . ASN A 1 202 ? 3.478 18.946 -0.146 1.00 94.44 202 ASN A CA 1
ATOM 1589 C C . ASN A 1 202 ? 3.034 18.840 1.323 1.00 94.44 202 ASN A C 1
ATOM 1591 O O . ASN A 1 202 ? 2.084 18.120 1.641 1.00 94.44 202 ASN A O 1
ATOM 1595 N N . GLU A 1 203 ? 3.690 19.605 2.191 1.00 94.75 203 GLU A N 1
ATOM 1596 C CA . GLU A 1 203 ? 3.494 19.544 3.639 1.00 94.75 203 GLU A CA 1
ATOM 1597 C C . GLU A 1 203 ? 2.063 19.868 4.075 1.00 94.75 203 GLU A C 1
ATOM 1599 O O . GLU A 1 203 ? 1.503 19.154 4.906 1.00 94.75 203 GLU A O 1
ATOM 1604 N N . ALA A 1 204 ? 1.426 20.877 3.473 1.00 95.31 204 ALA A N 1
ATOM 1605 C CA . ALA A 1 204 ? 0.043 21.224 3.792 1.00 95.31 204 ALA A CA 1
ATOM 1606 C C . ALA A 1 204 ? -0.907 20.047 3.508 1.00 95.31 204 ALA A C 1
ATOM 1608 O O . ALA A 1 204 ? -1.740 19.699 4.344 1.00 95.31 204 ALA A O 1
ATOM 1609 N N . ARG A 1 205 ? -0.732 19.365 2.367 1.00 94.44 205 ARG A N 1
ATOM 1610 C CA . ARG A 1 205 ? -1.540 18.184 2.013 1.00 94.44 205 ARG A CA 1
ATOM 1611 C C . ARG A 1 205 ? -1.290 17.010 2.958 1.00 94.44 205 ARG A C 1
ATOM 1613 O O . ARG A 1 205 ? -2.244 16.318 3.314 1.00 94.44 205 ARG A O 1
ATOM 1620 N N . VAL A 1 206 ? -0.039 16.790 3.364 1.00 95.94 206 VAL A N 1
ATOM 1621 C CA . VAL A 1 206 ? 0.319 15.735 4.327 1.00 95.94 206 VAL A CA 1
ATOM 1622 C C . VAL A 1 206 ? -0.309 16.020 5.691 1.00 95.94 206 VAL A C 1
ATOM 1624 O O . VAL A 1 206 ? -0.950 15.132 6.245 1.00 95.94 206 VAL A O 1
ATOM 1627 N N . LYS A 1 207 ? -0.233 17.259 6.191 1.00 94.94 207 LYS A N 1
ATOM 1628 C CA . LYS A 1 207 ? -0.852 17.661 7.465 1.00 94.94 207 LYS A CA 1
ATOM 1629 C C . LYS A 1 207 ? -2.369 17.461 7.466 1.00 94.94 207 LYS A C 1
ATOM 1631 O O . LYS A 1 207 ? -2.890 16.788 8.350 1.00 94.94 207 LYS A O 1
ATOM 1636 N N . THR A 1 208 ? -3.076 17.911 6.427 1.00 96.38 208 THR A N 1
ATOM 1637 C CA . THR A 1 208 ? -4.526 17.661 6.297 1.00 96.38 208 THR A CA 1
ATOM 1638 C C . THR A 1 208 ? -4.856 16.163 6.258 1.00 96.38 208 THR A C 1
ATOM 1640 O O . THR A 1 208 ? -5.880 15.712 6.774 1.00 96.38 208 THR A O 1
ATOM 1643 N N . ALA A 1 209 ? -3.997 15.349 5.643 1.00 95.88 209 ALA A N 1
ATOM 1644 C CA . ALA A 1 209 ? -4.175 13.903 5.620 1.00 95.88 209 ALA A CA 1
ATOM 1645 C C . ALA A 1 209 ? -3.914 13.256 6.999 1.00 95.88 209 ALA A C 1
ATOM 1647 O O . ALA A 1 209 ? -4.620 12.319 7.373 1.00 95.88 209 ALA A O 1
ATOM 1648 N N . LEU A 1 210 ? -2.972 13.777 7.788 1.00 95.00 210 LEU A N 1
ATOM 1649 C CA . LEU A 1 210 ? -2.733 13.345 9.170 1.00 95.00 210 LEU A CA 1
ATOM 1650 C C . LEU A 1 210 ? -3.915 13.671 10.095 1.00 95.00 210 LEU A C 1
ATOM 1652 O O . LEU A 1 210 ? -4.319 12.830 10.897 1.00 95.00 210 LEU A O 1
ATOM 1656 N N . GLU A 1 211 ? -4.551 14.831 9.938 1.00 94.00 211 GLU A N 1
ATOM 1657 C CA . GLU A 1 211 ? -5.784 15.163 10.673 1.00 94.00 211 GLU A CA 1
ATOM 1658 C C . GLU A 1 211 ? -6.897 14.140 10.401 1.00 94.00 211 GLU A C 1
ATOM 1660 O O . GLU A 1 211 ? -7.586 13.670 11.315 1.00 94.00 211 GLU A O 1
ATOM 1665 N N . ARG A 1 212 ? -7.036 13.736 9.135 1.00 94.31 212 ARG A N 1
ATOM 1666 C CA . ARG A 1 212 ? -7.967 12.686 8.705 1.00 94.31 212 ARG A CA 1
ATOM 1667 C C . ARG A 1 212 ? -7.621 11.326 9.307 1.00 94.31 212 ARG A C 1
ATOM 1669 O O . ARG A 1 212 ? -8.518 10.634 9.790 1.00 94.31 212 ARG A O 1
ATOM 1676 N N . LEU A 1 213 ? -6.335 10.967 9.342 1.00 92.38 213 LEU A N 1
ATOM 1677 C CA . LEU A 1 213 ? -5.844 9.751 9.997 1.00 92.38 213 LEU A CA 1
ATOM 1678 C C . LEU A 1 213 ? -6.251 9.717 11.479 1.00 92.38 213 LEU A C 1
ATOM 1680 O O . LEU A 1 213 ? -6.812 8.723 11.946 1.00 92.38 213 LEU A O 1
ATOM 1684 N N . HIS A 1 214 ? -6.039 10.816 12.206 1.00 90.12 214 HIS A N 1
ATOM 1685 C CA . HIS A 1 214 ? -6.437 10.939 13.612 1.00 90.12 214 HIS A CA 1
ATOM 1686 C C . HIS A 1 214 ? -7.932 10.805 13.820 1.00 90.12 214 HIS A C 1
ATOM 1688 O O . HIS A 1 214 ? -8.375 10.056 14.695 1.00 90.12 214 HIS A O 1
ATOM 1694 N N . LYS A 1 215 ? -8.719 11.524 13.017 1.00 90.06 215 LYS A N 1
ATOM 1695 C CA . LYS A 1 215 ? -10.179 11.482 13.098 1.00 90.06 215 LYS A CA 1
ATOM 1696 C C . LYS A 1 215 ? -10.702 10.068 12.845 1.00 90.06 215 LYS A C 1
ATOM 1698 O O . LYS A 1 215 ? -11.548 9.587 13.602 1.00 90.06 215 LYS A O 1
ATOM 1703 N N . GLY A 1 216 ? -10.156 9.380 11.842 1.00 86.50 216 GLY A N 1
ATOM 1704 C CA . GLY A 1 216 ? -10.501 7.993 11.537 1.00 86.50 216 GLY A CA 1
ATOM 1705 C C . GLY A 1 216 ? -10.211 7.040 12.701 1.00 86.50 216 GLY A C 1
ATOM 1706 O O . GLY A 1 216 ? -11.059 6.220 13.037 1.00 86.50 216 GLY A O 1
ATOM 1707 N N . ARG A 1 217 ? -9.071 7.192 13.395 1.00 84.12 217 ARG A N 1
ATOM 1708 C CA . ARG A 1 217 ? -8.736 6.349 14.563 1.00 84.12 217 ARG A CA 1
ATOM 1709 C C . ARG A 1 217 ? -9.574 6.640 15.807 1.00 84.12 217 ARG A C 1
ATOM 1711 O O . ARG A 1 217 ? -9.873 5.713 16.553 1.00 84.12 217 ARG A O 1
ATOM 1718 N N . LYS A 1 218 ? -9.919 7.908 16.055 1.00 80.31 218 LYS A N 1
ATOM 1719 C CA . LYS A 1 218 ? -10.733 8.323 17.215 1.00 80.31 218 LYS A CA 1
ATOM 1720 C C . LYS A 1 218 ? -12.204 7.954 17.072 1.00 80.31 218 LYS A C 1
ATOM 1722 O O . LYS A 1 218 ? -12.916 7.899 18.071 1.00 80.31 218 LYS A O 1
ATOM 1727 N N . THR A 1 219 ? -12.666 7.723 15.846 1.00 72.88 219 THR A N 1
ATOM 1728 C CA . THR A 1 219 ? -14.039 7.293 15.596 1.00 72.88 219 THR A CA 1
ATOM 1729 C C . THR A 1 219 ? -14.219 5.899 16.193 1.00 72.88 219 THR A C 1
ATOM 1731 O O . THR A 1 219 ? -13.781 4.903 15.622 1.00 72.88 219 THR A O 1
ATOM 1734 N N . ALA A 1 220 ? -14.825 5.830 17.381 1.00 57.72 220 ALA A N 1
ATOM 1735 C CA . ALA A 1 220 ? -15.141 4.579 18.049 1.00 57.72 220 ALA A CA 1
ATOM 1736 C C . ALA A 1 220 ? -16.159 3.819 17.197 1.00 57.72 220 ALA A C 1
ATOM 1738 O O . ALA A 1 220 ? -17.347 4.131 17.164 1.00 57.72 220 ALA A O 1
ATOM 1739 N N . THR A 1 221 ? -15.676 2.835 16.452 1.00 61.56 221 THR A N 1
ATOM 1740 C CA . THR A 1 221 ? -16.534 2.008 15.620 1.00 61.56 221 THR A CA 1
ATOM 1741 C C . THR A 1 221 ? -17.200 0.956 16.506 1.00 61.56 221 THR A C 1
ATOM 1743 O O . THR A 1 221 ? -16.497 0.149 17.123 1.00 61.56 221 THR A O 1
ATOM 1746 N N . GLN A 1 222 ? -18.537 0.953 16.577 1.00 64.12 222 GLN A N 1
ATOM 1747 C CA . GLN A 1 222 ? -19.307 -0.079 17.279 1.00 64.12 222 GLN A CA 1
ATOM 1748 C C . GLN A 1 222 ? -18.822 -1.471 16.839 1.00 64.12 222 GLN A C 1
ATOM 1750 O O . GLN A 1 222 ? -18.635 -1.741 15.645 1.00 64.12 222 GLN A O 1
ATOM 1755 N N . SER A 1 223 ? -18.543 -2.347 17.804 1.00 66.94 223 SER A N 1
ATOM 1756 C CA . SER A 1 223 ? -18.099 -3.707 17.513 1.00 66.94 223 SER A CA 1
ATOM 1757 C C . SER A 1 223 ? -19.200 -4.460 16.762 1.00 66.94 223 SER A C 1
ATOM 1759 O O . SER A 1 223 ? -20.388 -4.331 17.055 1.00 66.94 223 SER A O 1
ATOM 1761 N N . ARG A 1 224 ? -18.814 -5.232 15.743 1.00 74.44 224 ARG A N 1
ATOM 1762 C CA . ARG A 1 224 ? -19.774 -6.001 14.945 1.00 74.44 224 ARG A CA 1
ATOM 1763 C C . ARG A 1 224 ? -20.127 -7.302 15.650 1.00 74.44 224 ARG A C 1
ATOM 1765 O O . ARG A 1 224 ? -19.231 -8.026 16.070 1.00 74.44 224 ARG A O 1
ATOM 1772 N N . VAL A 1 225 ? -21.419 -7.617 15.690 1.00 72.81 225 VAL A N 1
ATOM 1773 C CA . VAL A 1 225 ? -21.962 -8.837 16.306 1.00 72.81 225 VAL A CA 1
ATOM 1774 C C . VAL A 1 225 ? -21.357 -10.101 15.680 1.00 72.8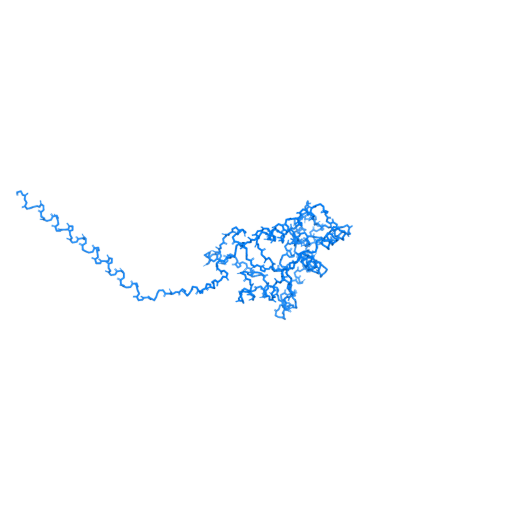1 225 VAL A C 1
ATOM 1776 O O . VAL A 1 225 ? -20.898 -10.977 16.404 1.00 72.81 225 VAL A O 1
ATOM 1779 N N . ASP A 1 226 ? -21.218 -10.146 14.351 1.00 73.81 226 ASP A N 1
ATOM 1780 C CA . ASP A 1 226 ? -20.590 -11.271 13.629 1.00 73.81 226 ASP A CA 1
ATOM 1781 C C . ASP A 1 226 ? -19.110 -11.500 13.994 1.00 73.81 226 ASP A C 1
ATOM 1783 O O . ASP A 1 226 ? -18.519 -12.486 13.577 1.00 73.81 226 ASP A O 1
ATOM 1787 N N . SER A 1 227 ? -18.458 -10.562 14.688 1.00 70.12 227 SER A N 1
ATOM 1788 C CA . SER A 1 227 ? -17.099 -10.780 15.198 1.00 70.12 227 SER A CA 1
ATOM 1789 C C . SER A 1 227 ? -17.089 -11.588 16.503 1.00 70.12 227 SER A C 1
ATOM 1791 O O . SER A 1 227 ? -16.034 -12.083 16.883 1.00 70.12 227 SER A O 1
ATOM 1793 N N . PHE A 1 228 ? -18.230 -11.703 17.193 1.00 70.38 228 PHE A N 1
ATOM 1794 C CA . PHE A 1 228 ? -18.394 -12.485 18.426 1.00 70.38 228 PHE A CA 1
ATOM 1795 C C . PHE A 1 228 ? -18.955 -13.880 18.156 1.00 70.38 228 PHE A C 1
ATOM 1797 O O . PHE A 1 228 ? -18.601 -14.833 18.843 1.00 70.38 228 PHE A O 1
ATOM 1804 N N . PHE A 1 229 ? -19.814 -13.998 17.146 1.00 72.19 229 PHE A N 1
ATOM 1805 C CA . PHE A 1 229 ? -20.384 -15.266 16.720 1.00 72.19 229 PHE A CA 1
ATOM 1806 C C . PHE A 1 229 ? -19.633 -15.747 15.488 1.00 72.19 229 PHE A C 1
ATOM 1808 O O . PHE A 1 229 ? -19.754 -15.162 14.412 1.00 72.19 229 PHE A O 1
ATOM 1815 N N . GLN A 1 230 ? -18.863 -16.823 15.634 1.00 60.38 230 GLN A N 1
ATOM 1816 C CA . GLN A 1 230 ? -18.420 -17.567 14.464 1.00 60.38 230 GLN A CA 1
ATOM 1817 C C . GLN A 1 230 ? -19.684 -18.086 13.786 1.00 60.38 230 GLN A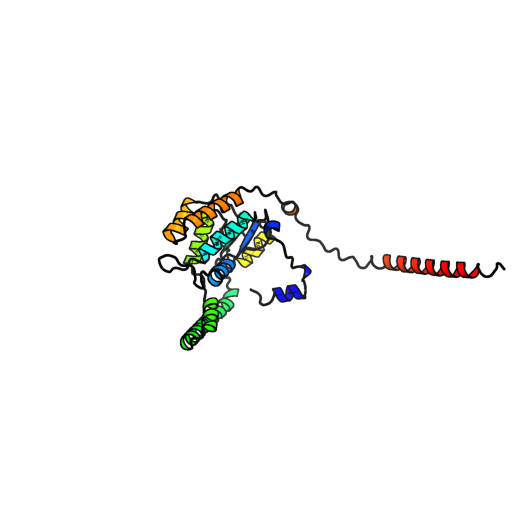 C 1
ATOM 1819 O O . GLN A 1 230 ? -20.518 -18.719 14.431 1.00 60.38 230 GLN A O 1
ATOM 1824 N N . SER A 1 231 ? -19.871 -17.770 12.504 1.00 57.09 231 SER A N 1
ATOM 1825 C CA . SER A 1 231 ? -20.901 -18.455 11.741 1.00 57.09 231 SER A CA 1
ATOM 1826 C C . SER A 1 231 ? -20.550 -19.934 11.811 1.00 57.09 231 SER A C 1
ATOM 1828 O O . SER A 1 231 ? -19.526 -20.324 11.244 1.00 57.09 231 SER A O 1
ATOM 1830 N N . ASP A 1 232 ? -21.365 -20.738 12.496 1.00 46.25 232 ASP A N 1
ATOM 1831 C CA . ASP A 1 232 ? -21.416 -22.166 12.226 1.00 46.25 232 ASP A CA 1
ATOM 1832 C C . ASP A 1 232 ? -21.610 -22.241 10.725 1.00 46.25 232 ASP A C 1
ATOM 1834 O O . ASP A 1 232 ? -22.664 -21.840 10.219 1.00 46.25 232 ASP A O 1
ATOM 1838 N N . GLY A 1 233 ? -20.533 -22.581 10.006 1.00 45.22 233 GLY A N 1
ATOM 1839 C CA . GLY A 1 233 ? -20.543 -22.607 8.555 1.00 45.22 233 GLY A CA 1
ATOM 1840 C C . GLY A 1 233 ? -21.809 -23.337 8.187 1.00 45.22 233 GLY A C 1
ATOM 1841 O O . GLY A 1 233 ? -22.020 -24.428 8.718 1.00 45.22 233 GLY A O 1
ATOM 1842 N N . HIS A 1 234 ? -22.698 -22.678 7.436 1.00 38.94 234 HIS A N 1
ATOM 1843 C CA . HIS A 1 234 ? -24.005 -23.225 7.123 1.00 38.94 234 HIS A CA 1
ATOM 1844 C C . HIS A 1 234 ? -23.721 -24.616 6.570 1.00 38.94 234 HIS A C 1
ATOM 1846 O O . HIS A 1 234 ? -23.306 -24.761 5.420 1.00 38.94 234 HIS A O 1
ATOM 1852 N N . LYS A 1 235 ? -23.891 -25.656 7.402 1.00 33.00 235 LYS A N 1
ATOM 1853 C CA . LYS A 1 235 ? -24.096 -26.999 6.911 1.00 33.00 235 LYS A CA 1
ATOM 1854 C C . LYS A 1 235 ? -25.345 -26.761 6.113 1.00 33.00 235 LYS A C 1
ATOM 1856 O O . LYS A 1 235 ? -26.411 -26.506 6.677 1.00 33.00 235 LYS A O 1
ATOM 1861 N N . VAL A 1 236 ? -25.191 -26.639 4.801 1.00 34.62 236 VAL A N 1
ATOM 1862 C CA . VAL A 1 236 ? -26.302 -26.823 3.898 1.00 34.62 236 VAL A CA 1
ATOM 1863 C C . VAL A 1 236 ? -26.754 -28.210 4.294 1.00 34.62 236 VAL A C 1
ATOM 1865 O O . VAL A 1 236 ? -26.123 -29.207 3.955 1.00 34.62 236 VAL A O 1
ATOM 1868 N N . SER A 1 237 ? -27.757 -28.263 5.166 1.00 31.38 237 SER A N 1
ATOM 1869 C CA . SER A 1 237 ? -28.550 -29.445 5.339 1.00 31.38 237 SER A CA 1
ATOM 1870 C C . SER A 1 237 ? -29.133 -29.610 3.954 1.00 31.38 237 SER A C 1
ATOM 1872 O O . SER A 1 237 ? -30.092 -28.948 3.567 1.00 31.38 237 SER A O 1
ATOM 1874 N N . THR A 1 238 ? -28.451 -30.416 3.140 1.00 27.56 238 THR A N 1
ATOM 1875 C CA . THR A 1 238 ? -29.064 -31.044 1.988 1.00 27.56 238 THR A CA 1
ATOM 1876 C C . THR A 1 238 ? -30.406 -31.522 2.508 1.00 27.56 238 THR A C 1
ATOM 1878 O O . THR A 1 238 ? -30.411 -32.294 3.475 1.00 27.56 238 THR A O 1
ATOM 1881 N N . PRO A 1 239 ? -31.537 -31.026 1.981 1.00 34.50 239 PRO A N 1
ATOM 1882 C CA . PRO A 1 239 ? -32.808 -31.568 2.388 1.00 34.50 239 PRO A CA 1
ATOM 1883 C C . PRO A 1 239 ? -32.739 -33.037 1.998 1.00 34.50 239 PRO A C 1
ATOM 1885 O O . PRO A 1 239 ? -32.718 -33.363 0.809 1.00 34.50 239 PRO A O 1
ATOM 1888 N N . THR A 1 240 ? -32.612 -33.915 2.994 1.00 32.25 240 THR A N 1
ATOM 1889 C CA . THR A 1 240 ? -32.641 -35.356 2.794 1.00 32.25 240 THR A CA 1
ATOM 1890 C C . THR A 1 240 ? -33.877 -35.633 1.952 1.00 32.25 240 THR A C 1
ATOM 1892 O O . THR A 1 240 ? -34.975 -35.150 2.255 1.00 32.25 240 THR A O 1
ATOM 1895 N N . ALA A 1 241 ? -33.684 -36.358 0.850 1.00 43.88 241 ALA A N 1
ATOM 1896 C CA . ALA A 1 241 ? -34.676 -36.610 -0.193 1.00 43.88 241 ALA A CA 1
ATOM 1897 C C . ALA A 1 241 ? -35.983 -37.272 0.309 1.00 43.88 241 ALA A C 1
ATOM 1899 O O . ALA A 1 241 ? -36.912 -37.504 -0.461 1.00 43.88 241 ALA A O 1
ATOM 1900 N N . THR A 1 242 ? -36.106 -37.524 1.608 1.00 39.34 242 THR A N 1
ATOM 1901 C CA . THR A 1 242 ? -37.268 -38.070 2.301 1.00 39.34 242 THR A CA 1
ATOM 1902 C C . THR A 1 242 ? -38.360 -37.055 2.659 1.00 39.34 242 THR A C 1
ATOM 1904 O O . THR A 1 242 ? -39.466 -37.488 2.969 1.00 39.34 242 THR A O 1
ATOM 1907 N N . LYS A 1 243 ? -38.154 -35.730 2.536 1.00 39.62 243 LYS A N 1
ATOM 1908 C CA . LYS A 1 243 ? -39.238 -34.740 2.781 1.00 39.62 243 LYS A CA 1
ATOM 1909 C C . LYS A 1 243 ? -39.957 -34.195 1.539 1.00 39.62 243 LYS A C 1
ATOM 1911 O O . LYS A 1 243 ? -40.974 -33.529 1.688 1.00 39.62 243 LYS A O 1
ATOM 1916 N N . ARG A 1 244 ? -39.536 -34.552 0.315 1.00 38.09 244 ARG A N 1
ATOM 1917 C CA . ARG A 1 244 ? -40.244 -34.161 -0.931 1.00 38.09 244 ARG A CA 1
ATOM 1918 C C . ARG A 1 244 ? -41.365 -35.114 -1.371 1.00 38.09 244 ARG A C 1
ATOM 1920 O O . ARG A 1 244 ? -42.139 -34.758 -2.255 1.00 38.09 244 ARG A O 1
ATOM 1927 N N . LYS A 1 245 ? -41.524 -36.286 -0.740 1.00 40.03 245 LYS A N 1
ATOM 1928 C CA . LYS A 1 245 ? -42.660 -37.191 -1.024 1.00 40.03 245 LYS A CA 1
ATOM 1929 C C . LYS A 1 245 ? -43.914 -36.920 -0.181 1.00 40.03 245 LYS A C 1
ATOM 1931 O O . LYS A 1 245 ? -45.000 -37.299 -0.604 1.00 40.03 245 LYS A O 1
ATOM 1936 N N . ALA A 1 246 ? -43.806 -36.222 0.951 1.00 43.88 246 ALA A N 1
ATOM 1937 C CA . ALA A 1 246 ? -44.961 -35.962 1.819 1.00 43.88 246 ALA A CA 1
ATOM 1938 C C . ALA A 1 246 ? -45.751 -34.693 1.439 1.00 43.88 246 ALA A C 1
ATOM 1940 O O . ALA A 1 246 ? -46.960 -34.631 1.661 1.00 43.88 246 ALA A O 1
ATOM 1941 N N . GLU A 1 247 ? -45.100 -33.694 0.836 1.00 40.81 247 GLU A N 1
ATOM 1942 C CA . GLU A 1 247 ? -45.744 -32.410 0.521 1.00 40.81 247 GLU A CA 1
ATOM 1943 C C . GLU A 1 247 ? -46.487 -32.433 -0.828 1.00 40.81 247 GLU A C 1
ATOM 1945 O O . GLU A 1 247 ? -47.609 -31.935 -0.930 1.00 40.81 247 GLU A O 1
ATOM 1950 N N . ASN A 1 248 ? -45.961 -33.152 -1.829 1.00 41.38 248 ASN A N 1
ATOM 1951 C CA . ASN A 1 248 ? -46.646 -33.333 -3.117 1.00 41.38 248 ASN A CA 1
ATOM 1952 C C . ASN A 1 248 ? -47.894 -34.235 -3.029 1.00 41.38 248 ASN A C 1
ATOM 1954 O O . ASN A 1 248 ? -48.823 -34.078 -3.820 1.00 41.38 248 ASN A O 1
ATOM 1958 N N . ALA A 1 249 ? -47.975 -35.133 -2.039 1.00 46.62 249 ALA A N 1
ATOM 1959 C CA . ALA A 1 249 ? -49.164 -35.961 -1.820 1.00 46.62 249 ALA A CA 1
ATOM 1960 C C . ALA A 1 249 ? -50.353 -35.154 -1.255 1.00 46.62 249 ALA A C 1
ATOM 1962 O O . ALA A 1 249 ? -51.505 -35.429 -1.596 1.00 46.62 249 ALA A O 1
ATOM 1963 N N . LYS A 1 250 ? -50.087 -34.118 -0.443 1.00 47.44 250 LYS A N 1
ATOM 1964 C CA . LYS A 1 250 ? -51.131 -33.261 0.151 1.00 47.44 250 LYS A CA 1
ATOM 1965 C C . LYS A 1 250 ? -51.719 -32.256 -0.847 1.00 47.44 250 LYS A C 1
ATOM 1967 O O . LYS A 1 250 ? -52.906 -31.945 -0.775 1.00 47.44 250 LYS A O 1
ATOM 1972 N N . ILE A 1 251 ? -50.931 -31.790 -1.819 1.00 50.88 251 ILE A N 1
ATOM 1973 C CA . ILE A 1 251 ? -51.407 -30.842 -2.842 1.00 50.88 251 ILE A CA 1
ATOM 1974 C C . ILE A 1 251 ? -52.293 -31.550 -3.886 1.00 50.88 251 ILE A C 1
ATOM 1976 O O . ILE A 1 251 ? -53.308 -30.997 -4.321 1.00 50.88 251 ILE A O 1
ATOM 1980 N N . VAL A 1 252 ? -51.975 -32.800 -4.246 1.00 51.56 252 VAL A N 1
ATOM 1981 C CA . VAL A 1 252 ? -52.782 -33.588 -5.198 1.00 51.56 252 VAL A CA 1
ATOM 1982 C C . VAL A 1 252 ? -54.113 -34.042 -4.578 1.00 51.56 252 VAL A C 1
ATOM 1984 O O . VAL A 1 252 ? -55.143 -33.991 -5.258 1.00 51.56 252 VAL A O 1
ATOM 1987 N N . SER A 1 253 ? -54.148 -34.401 -3.287 1.00 49.56 253 SER A N 1
ATOM 1988 C CA . SER A 1 253 ? -55.401 -34.773 -2.607 1.00 49.56 253 SER A CA 1
ATOM 1989 C C . SER A 1 253 ? -56.348 -33.576 -2.414 1.00 49.56 253 SER A C 1
ATOM 1991 O O . SER A 1 253 ? -57.555 -33.711 -2.631 1.00 49.56 253 SER A O 1
ATOM 1993 N N . ALA A 1 254 ? -55.817 -32.376 -2.149 1.00 53.53 254 ALA A N 1
ATOM 1994 C CA . ALA A 1 254 ? -56.610 -31.148 -2.048 1.00 53.53 254 ALA A CA 1
ATOM 1995 C C . ALA A 1 254 ? -57.218 -30.698 -3.397 1.00 53.53 254 ALA A C 1
ATOM 1997 O O . ALA A 1 254 ? -58.348 -30.197 -3.437 1.00 53.53 254 ALA A O 1
ATOM 1998 N N . LYS A 1 255 ? -56.523 -30.922 -4.526 1.00 51.78 255 LYS A N 1
ATOM 1999 C CA . LYS A 1 255 ? -57.054 -30.621 -5.874 1.00 51.78 255 LYS A CA 1
ATOM 2000 C C . LYS A 1 255 ? -58.134 -31.614 -6.332 1.00 51.78 255 LYS A C 1
ATOM 2002 O O . LYS A 1 255 ? -59.076 -31.203 -7.015 1.00 51.78 255 LYS A O 1
ATOM 2007 N N . LYS A 1 256 ? -58.056 -32.888 -5.917 1.00 49.53 256 LYS A N 1
ATOM 2008 C CA . LYS A 1 256 ? -59.086 -33.910 -6.207 1.00 49.53 256 LYS A CA 1
ATOM 2009 C C . LYS A 1 256 ? -60.377 -33.697 -5.398 1.00 49.53 256 LYS A C 1
ATOM 2011 O O . LYS A 1 256 ? -61.465 -33.918 -5.923 1.00 49.53 256 LYS A O 1
ATOM 2016 N N . ALA A 1 257 ? -60.282 -33.183 -4.169 1.00 51.81 257 ALA A N 1
ATOM 2017 C CA . ALA A 1 257 ? -61.454 -32.854 -3.350 1.00 51.81 257 ALA A CA 1
ATOM 2018 C C . ALA A 1 257 ? -62.243 -31.637 -3.886 1.00 51.81 257 ALA A C 1
ATOM 2020 O O . ALA A 1 257 ? -63.475 -31.665 -3.928 1.00 51.81 257 ALA A O 1
ATOM 2021 N N . LYS A 1 258 ? -61.558 -30.594 -4.388 1.00 52.88 258 LYS A N 1
ATOM 2022 C CA . LYS A 1 258 ? -62.221 -29.405 -4.968 1.00 52.88 258 LYS A CA 1
ATOM 2023 C C . LYS A 1 258 ? -62.939 -29.681 -6.298 1.00 52.88 258 LYS A C 1
ATOM 2025 O O . LYS A 1 258 ? -63.963 -29.062 -6.577 1.00 52.88 258 LYS A O 1
ATOM 2030 N N . THR A 1 259 ? -62.461 -30.633 -7.102 1.00 48.88 259 THR A N 1
ATOM 2031 C CA . THR A 1 259 ? -63.108 -31.008 -8.376 1.00 48.88 259 THR A CA 1
ATOM 2032 C C . THR A 1 259 ? -64.327 -31.922 -8.188 1.00 48.88 259 THR A C 1
ATOM 2034 O O . THR A 1 259 ? -65.266 -31.847 -8.981 1.00 48.88 259 THR A O 1
ATOM 2037 N N . ALA A 1 260 ? -64.383 -32.711 -7.109 1.00 51.06 260 ALA A N 1
ATOM 2038 C CA . ALA A 1 260 ? -65.559 -33.516 -6.761 1.00 51.06 260 ALA A CA 1
ATOM 2039 C C . ALA A 1 260 ? -66.723 -32.676 -6.187 1.00 51.06 260 ALA A C 1
ATOM 2041 O O . ALA A 1 260 ? -67.885 -32.954 -6.487 1.00 51.06 260 ALA A O 1
ATOM 2042 N N . ALA A 1 261 ? -66.428 -31.614 -5.426 1.00 53.66 261 ALA A N 1
ATOM 2043 C CA . ALA A 1 261 ? -67.448 -30.713 -4.875 1.00 53.66 261 ALA A CA 1
ATOM 2044 C C . ALA A 1 261 ? -68.159 -29.875 -5.960 1.00 53.66 261 ALA A C 1
ATOM 2046 O O . ALA A 1 261 ? -69.373 -29.681 -5.897 1.00 53.66 261 ALA A O 1
ATOM 2047 N N . SER A 1 262 ? -67.432 -29.460 -7.006 1.00 49.47 262 SER A N 1
ATOM 2048 C CA . SER A 1 262 ? -67.993 -28.695 -8.131 1.00 49.47 262 SER A CA 1
ATOM 2049 C C . SER A 1 262 ? -68.995 -29.511 -8.968 1.00 49.47 262 SER A C 1
ATOM 2051 O O . SER A 1 262 ? -70.068 -29.009 -9.300 1.00 49.47 262 SER A O 1
ATOM 2053 N N . LYS A 1 263 ? -68.737 -30.809 -9.206 1.00 48.78 263 LYS A N 1
ATOM 2054 C CA . LYS A 1 263 ? -69.656 -31.692 -9.961 1.00 48.78 263 LYS A CA 1
ATOM 2055 C C . LYS A 1 263 ? -70.926 -32.093 -9.193 1.00 48.78 263 LYS A C 1
ATOM 2057 O O . LYS A 1 263 ? -71.914 -32.472 -9.822 1.00 48.78 263 LYS A O 1
ATOM 2062 N N . LYS A 1 264 ? -70.940 -32.007 -7.855 1.00 49.47 264 LYS A N 1
ATOM 2063 C CA . LYS A 1 264 ? -72.132 -32.316 -7.035 1.00 49.47 264 LYS A CA 1
ATOM 2064 C C . LYS A 1 264 ? -73.093 -31.120 -6.931 1.00 49.47 264 LYS A C 1
ATOM 2066 O O . LYS A 1 264 ? -74.302 -31.323 -6.854 1.00 49.47 264 LYS A O 1
ATOM 2071 N N . ALA A 1 265 ? -72.582 -29.889 -7.032 1.00 53.00 265 ALA A N 1
ATOM 2072 C CA . ALA A 1 265 ? -73.391 -28.666 -7.036 1.00 53.00 265 ALA A CA 1
ATOM 2073 C C . ALA A 1 265 ? -74.139 -28.429 -8.366 1.00 53.00 265 ALA A C 1
ATOM 2075 O O . ALA A 1 265 ? -75.233 -27.870 -8.363 1.00 53.00 265 ALA A O 1
ATOM 2076 N N . THR A 1 266 ? -73.617 -28.911 -9.501 1.00 49.12 266 THR A N 1
ATOM 2077 C CA . THR A 1 266 ? -74.283 -28.771 -10.815 1.00 49.12 266 THR A CA 1
ATOM 2078 C C . THR A 1 266 ? -75.393 -29.800 -11.058 1.00 49.12 266 THR A C 1
ATOM 2080 O O . THR A 1 266 ? -76.263 -29.558 -11.888 1.00 49.12 266 THR A O 1
ATOM 2083 N N . LYS A 1 267 ? -75.424 -30.920 -10.317 1.00 49.47 267 LYS A N 1
ATOM 2084 C CA . LYS A 1 267 ? -76.448 -31.975 -10.475 1.00 49.47 267 LYS A CA 1
ATOM 2085 C C . LYS A 1 267 ? -77.714 -31.750 -9.629 1.00 49.47 267 LYS A C 1
ATOM 2087 O O . LYS A 1 267 ? -78.740 -32.354 -9.914 1.00 49.47 267 LYS A O 1
ATOM 2092 N N . ASN A 1 268 ? -77.6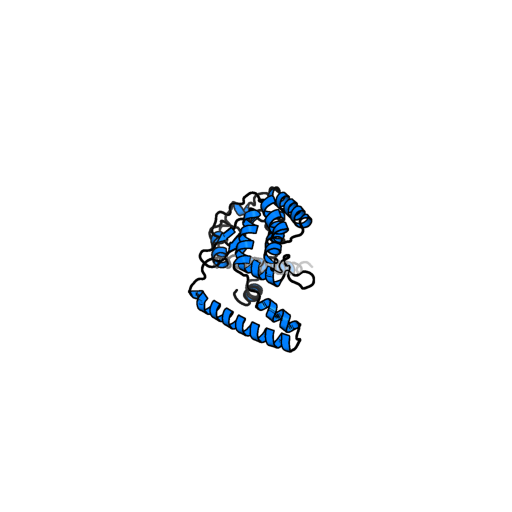66 -30.859 -8.632 1.00 50.66 268 ASN A N 1
ATOM 2093 C CA . ASN A 1 268 ? -78.818 -30.506 -7.782 1.00 50.66 268 ASN A CA 1
ATOM 2094 C C . ASN A 1 268 ? -79.597 -29.264 -8.258 1.00 50.66 268 ASN A C 1
ATOM 2096 O O . ASN A 1 268 ? -80.630 -28.937 -7.680 1.00 50.66 268 ASN A O 1
ATOM 2100 N N . ARG A 1 269 ? -79.138 -28.583 -9.318 1.00 50.91 269 ARG A N 1
ATOM 2101 C CA . ARG A 1 269 ? -79.809 -27.402 -9.896 1.00 50.91 269 ARG A CA 1
ATOM 2102 C C . ARG A 1 269 ? -80.760 -27.741 -11.061 1.00 50.91 269 ARG A C 1
ATOM 2104 O O . ARG A 1 269 ? -81.485 -26.870 -11.519 1.00 50.91 269 ARG A O 1
ATOM 2111 N N . THR A 1 270 ? -80.819 -29.003 -11.488 1.00 53.00 270 THR A N 1
ATOM 2112 C CA . THR A 1 270 ? -81.695 -29.510 -12.569 1.00 53.00 270 THR A CA 1
ATOM 2113 C C . THR A 1 270 ? -82.846 -30.409 -12.086 1.00 53.00 270 THR A C 1
ATOM 2115 O O . THR A 1 270 ? -83.483 -31.068 -12.897 1.00 53.00 270 THR A O 1
ATOM 2118 N N . LYS A 1 271 ? -83.159 -30.429 -10.779 1.00 52.69 271 LYS A N 1
ATOM 2119 C CA . LYS A 1 271 ? -84.306 -31.172 -10.198 1.00 52.69 271 LYS A CA 1
ATOM 2120 C C . LYS A 1 271 ? -85.267 -30.314 -9.351 1.00 52.69 271 LYS A C 1
ATOM 2122 O O . LYS A 1 271 ? -85.956 -30.823 -8.474 1.00 52.69 271 LYS A O 1
ATOM 2127 N N . ARG A 1 272 ? -85.316 -29.005 -9.609 1.00 50.34 272 ARG A N 1
ATOM 2128 C CA . ARG A 1 272 ? -86.366 -28.099 -9.111 1.00 50.34 272 ARG A CA 1
ATOM 2129 C C . ARG A 1 272 ? -86.821 -27.176 -10.241 1.00 50.34 272 ARG A C 1
ATOM 2131 O O . ARG A 1 272 ? -86.351 -26.046 -10.346 1.00 50.34 272 ARG A O 1
ATOM 2138 N N . LYS A 1 273 ? -87.681 -27.714 -11.096 1.00 42.81 273 LYS A N 1
ATOM 2139 C CA . LYS A 1 273 ? -88.754 -27.048 -11.835 1.00 42.81 273 LYS A CA 1
ATOM 2140 C C . LYS A 1 273 ? -89.744 -28.130 -12.235 1.00 42.81 273 LYS A C 1
ATOM 2142 O O . LYS A 1 273 ? -89.252 -29.224 -12.591 1.00 42.81 273 LYS A O 1
#

pLDDT: mean 80.2, std 18.25, range [27.56, 98.19]